Protein AF-A0A813J335-F1 (afdb_monomer_lite)

Sequence (258 aa):
MAPGVRITGSRVLDEEVELDSDFQPAPIPRLLGVPLLVRRLVPTHSAAEEVEMLNKAVAASKAVEVEEVSPWLMADPNTGMPPVEWQDPWQPGGALGPLTEVLVAREDQLPFTAEDWAVLDDYICSATELATAAYHRGKLPPPQKFTPEAFRVFVQREMSVALENRKAPIAFLDLVPELELRFPKGAKVKPRGLSRQELNGVVGVVTRYETEKGRVGIQFPEPFGLLSLKARSLEPEETYA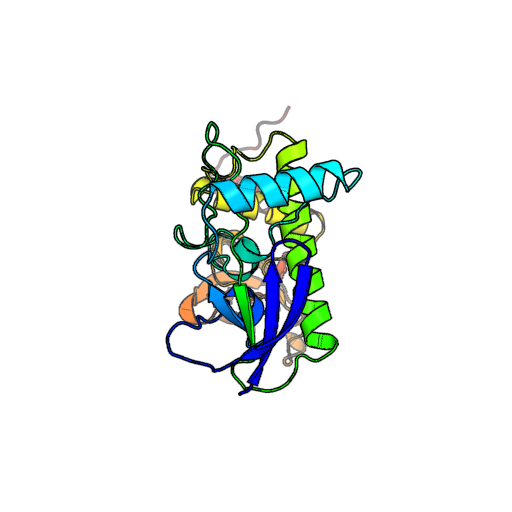EWNRNVCSKYGFMDGGT

Secondary structure (DSSP, 8-state):
-EEEEEEETTEEEEEEE---TT-EE-HHHHHTT--EEEEEPPPSS-HHHHHHHHHHHHHHSS-------HHHHT--TTTSS--TTTS----TTS--PPP--EEEEETT-PPPPHHHHHHHHHHHHHHHHHHHHHHHTT-SPPGGG--HHHHHHHHHHHHHHHHHTTS--GGGSS--TTHHHHS-TT-EEEE-S-SSGGGTT--EEEEEEEGGGTEEEEEPSTTT-EEEEEGGGEEESS-HHHHHHHHHHHTT------

pLDDT: mean 73.95, std 18.19, range [33.78, 98.12]

Radius of gyration: 22.73 Å; chains: 1; bounding box: 45×62×67 Å

Foldseek 3Di:
DFWKWKDFQPDIDIDDDDDDPQWDFQAVLVLVVFRKTKHWDDDPDDQVVQLVVVVVVPVVDPDPPRQQLQQQSQQDLQLSGHDPVSPDPDDVPDRDGGRTMMMMGHPVRHDDDPVSVVSSVVSSVVSVCVVVVCVVVVNDDPPVDSDVVVVLVVLLVLLLVCLVVQHQSPSCQPPLPCPCSNAPAQFWKAFAPDPPVVRGRFIWGFHDDPSVVQWTWTAGDPPPGTDTHHSNRITGPHHPVRVVCVVCVVVVNDDPDD

Organism: Polarella glacialis (NCBI:txid89957)

Structure (mmCIF, N/CA/C/O backbone):
data_AF-A0A813J335-F1
#
_entry.id   AF-A0A813J335-F1
#
loop_
_atom_site.group_PDB
_atom_site.id
_atom_site.type_symbol
_atom_site.label_atom_id
_atom_site.label_alt_id
_atom_site.label_comp_id
_atom_site.label_asym_id
_atom_site.label_entity_id
_atom_site.label_seq_id
_atom_site.pdbx_PDB_ins_code
_atom_site.Cartn_x
_atom_site.Cartn_y
_atom_site.Cartn_z
_atom_site.occupancy
_atom_site.B_iso_or_equiv
_atom_site.auth_seq_id
_atom_site.auth_comp_id
_atom_site.auth_asym_id
_atom_site.auth_atom_id
_atom_site.pdbx_PDB_model_num
ATOM 1 N N . MET A 1 1 ? 7.371 -25.925 -13.372 1.00 92.88 1 MET A N 1
ATOM 2 C CA . MET A 1 1 ? 6.949 -24.747 -14.146 1.00 92.88 1 MET A CA 1
ATOM 3 C C . MET A 1 1 ? 5.621 -24.304 -13.583 1.00 92.88 1 MET A C 1
ATOM 5 O O . MET A 1 1 ? 4.775 -25.162 -13.341 1.00 92.88 1 MET A O 1
ATOM 9 N N . ALA A 1 2 ? 5.518 -23.026 -13.257 1.00 94.75 2 ALA A N 1
ATOM 10 C CA . ALA A 1 2 ? 4.316 -22.388 -12.759 1.00 94.75 2 ALA A CA 1
ATOM 11 C C . ALA A 1 2 ? 3.785 -21.430 -13.835 1.00 94.75 2 ALA A C 1
ATOM 13 O O . ALA A 1 2 ? 4.591 -20.838 -14.559 1.00 94.75 2 ALA A O 1
ATOM 14 N N . PRO A 1 3 ? 2.462 -21.231 -13.919 1.00 94.56 3 PRO A N 1
ATOM 15 C CA . PRO A 1 3 ? 1.890 -20.201 -14.769 1.00 94.56 3 PRO A CA 1
ATOM 16 C C . PRO A 1 3 ? 2.342 -18.827 -14.264 1.00 94.56 3 PRO A C 1
ATOM 18 O O . PRO A 1 3 ? 2.169 -18.483 -13.091 1.00 94.56 3 PRO A O 1
ATOM 21 N N . GLY A 1 4 ? 2.935 -18.047 -15.153 1.00 93.88 4 GLY A N 1
ATOM 22 C CA . GLY A 1 4 ? 3.408 -16.703 -14.887 1.00 93.88 4 GLY A CA 1
ATOM 23 C C . GLY A 1 4 ? 3.101 -15.773 -16.049 1.00 93.88 4 GLY A C 1
ATOM 24 O O . GLY A 1 4 ? 2.475 -16.143 -17.042 1.00 93.88 4 GLY A O 1
ATOM 25 N N . VAL A 1 5 ? 3.530 -14.530 -15.891 1.00 92.06 5 VAL A N 1
ATOM 26 C CA . VAL A 1 5 ? 3.291 -13.464 -16.852 1.00 92.06 5 VAL A CA 1
ATOM 27 C C . VAL A 1 5 ? 4.554 -12.622 -16.979 1.00 92.06 5 VAL A C 1
ATOM 29 O O . VAL A 1 5 ? 5.124 -12.186 -15.978 1.00 92.06 5 VAL A O 1
ATOM 32 N N . ARG A 1 6 ? 4.993 -12.378 -18.212 1.00 90.06 6 ARG A N 1
ATOM 33 C CA . ARG A 1 6 ? 6.034 -11.404 -18.534 1.00 90.06 6 ARG A CA 1
ATOM 34 C C . ARG A 1 6 ? 5.407 -10.052 -18.811 1.00 90.06 6 ARG A C 1
ATOM 36 O O . ARG A 1 6 ? 4.497 -9.945 -19.633 1.00 90.06 6 ARG A O 1
ATOM 43 N N . ILE A 1 7 ? 5.943 -9.027 -18.163 1.00 83.81 7 ILE A N 1
ATOM 44 C CA . ILE A 1 7 ? 5.518 -7.641 -18.319 1.00 83.81 7 ILE A CA 1
ATOM 45 C C . ILE A 1 7 ? 6.705 -6.823 -18.835 1.00 83.81 7 ILE A C 1
ATOM 47 O O . ILE A 1 7 ? 7.771 -6.806 -18.217 1.00 83.81 7 ILE A O 1
ATOM 51 N N . THR A 1 8 ? 6.492 -6.129 -19.953 1.00 77.06 8 THR A N 1
ATOM 52 C CA . THR A 1 8 ? 7.438 -5.184 -20.562 1.00 77.06 8 THR A CA 1
ATOM 53 C C . THR A 1 8 ? 6.684 -3.897 -20.892 1.00 77.06 8 THR A C 1
ATOM 55 O O . THR A 1 8 ? 6.015 -3.805 -21.927 1.00 77.06 8 THR A O 1
ATOM 58 N N . GLY A 1 9 ? 6.745 -2.903 -20.003 1.00 74.25 9 GLY A N 1
ATOM 59 C CA . GLY A 1 9 ? 5.879 -1.722 -20.097 1.00 74.25 9 GLY A CA 1
ATOM 60 C C . GLY A 1 9 ? 4.401 -2.119 -20.073 1.00 74.25 9 GLY A C 1
ATOM 61 O O . GLY A 1 9 ? 3.964 -2.821 -19.168 1.00 74.25 9 GLY A O 1
ATOM 62 N N . SER A 1 10 ? 3.653 -1.738 -21.111 1.00 66.56 10 SER A N 1
ATOM 63 C CA . SER A 1 10 ? 2.238 -2.105 -21.287 1.00 66.56 10 SER A CA 1
ATOM 64 C C . SER A 1 10 ? 2.011 -3.476 -21.936 1.00 66.56 10 SER A C 1
ATOM 66 O O . SER A 1 10 ? 0.870 -3.916 -22.085 1.00 66.56 10 SER A O 1
ATOM 68 N N . ARG A 1 11 ? 3.075 -4.166 -22.368 1.00 68.50 11 ARG A N 1
ATOM 69 C CA . ARG A 1 11 ? 2.961 -5.490 -22.981 1.00 68.50 11 ARG A CA 1
ATOM 70 C C . ARG A 1 11 ? 2.953 -6.564 -21.902 1.00 68.50 11 ARG A C 1
ATOM 72 O O . ARG A 1 11 ? 3.867 -6.629 -21.087 1.00 68.50 11 ARG A O 1
ATOM 79 N N . VAL A 1 12 ? 1.963 -7.445 -21.983 1.00 78.56 12 VAL A N 1
ATOM 80 C CA . VAL A 1 12 ? 1.747 -8.562 -21.062 1.00 78.56 12 VAL A CA 1
ATOM 81 C C . VAL A 1 12 ? 1.690 -9.855 -21.878 1.00 78.56 12 VAL A C 1
ATOM 83 O O . VAL A 1 12 ? 0.973 -9.913 -22.879 1.00 78.56 12 VAL A O 1
ATOM 86 N N . LEU A 1 13 ? 2.476 -10.865 -21.507 1.00 83.06 13 LEU A N 1
ATOM 87 C CA . LEU A 1 13 ? 2.508 -12.175 -22.169 1.00 83.06 13 LEU A CA 1
ATOM 88 C C . LEU A 1 13 ? 2.455 -13.292 -21.131 1.00 83.06 13 LEU A C 1
ATOM 90 O O . LEU A 1 13 ? 3.230 -13.266 -20.180 1.00 83.06 13 LEU A O 1
ATOM 94 N N . ASP A 1 14 ? 1.610 -14.294 -21.352 1.00 88.06 14 ASP A N 1
ATOM 95 C CA . ASP A 1 14 ? 1.628 -15.516 -20.545 1.00 88.06 14 ASP A CA 1
ATOM 96 C C . ASP A 1 14 ? 2.949 -16.271 -20.758 1.00 88.06 14 ASP A C 1
ATOM 98 O O . ASP A 1 14 ? 3.413 -16.434 -21.893 1.00 88.06 14 ASP A O 1
ATOM 102 N N . GLU A 1 15 ? 3.557 -16.742 -19.671 1.00 93.81 15 GLU A N 1
ATOM 103 C CA . GLU A 1 15 ? 4.831 -17.458 -19.700 1.00 93.81 15 GLU A CA 1
ATOM 104 C C . GLU A 1 15 ? 4.875 -18.544 -18.622 1.00 93.81 15 GLU A C 1
ATOM 106 O O . GLU A 1 15 ? 4.467 -18.340 -17.483 1.00 93.81 15 GLU A O 1
ATOM 111 N N . GLU A 1 16 ? 5.404 -19.714 -18.968 1.00 96.50 16 GLU A N 1
ATOM 112 C CA . GLU A 1 16 ? 5.715 -20.750 -17.984 1.00 96.50 16 GLU A CA 1
ATOM 113 C C . GLU A 1 16 ? 7.024 -20.385 -17.282 1.00 96.50 16 GLU A C 1
ATOM 115 O O . GLU A 1 16 ? 8.075 -20.309 -17.923 1.00 96.50 16 GLU A O 1
ATOM 120 N N . VAL A 1 17 ? 6.984 -20.192 -15.963 1.00 95.75 17 VAL A N 1
ATOM 121 C CA . VAL A 1 17 ? 8.147 -19.758 -15.180 1.00 95.75 17 VAL A CA 1
ATOM 122 C C . VAL A 1 17 ? 8.663 -20.855 -14.253 1.00 95.75 17 VAL A C 1
ATOM 124 O O . VAL A 1 17 ? 7.910 -21.645 -13.678 1.00 95.75 17 VAL A O 1
ATOM 127 N N . GLU A 1 18 ? 9.979 -20.910 -14.085 1.00 97.50 18 GLU A N 1
ATOM 128 C CA . GLU A 1 18 ? 10.619 -21.685 -13.027 1.00 97.50 18 GLU A CA 1
ATOM 129 C C . GLU A 1 18 ? 10.837 -20.761 -11.828 1.00 97.50 18 GLU A C 1
ATOM 131 O O . GLU A 1 18 ? 11.550 -19.767 -11.940 1.00 97.50 18 GLU A O 1
ATOM 136 N N . LEU A 1 19 ? 10.173 -21.049 -10.704 1.00 97.25 19 LEU A N 1
ATOM 137 C CA . LEU A 1 19 ? 10.337 -20.261 -9.484 1.00 97.25 19 LEU A CA 1
ATOM 13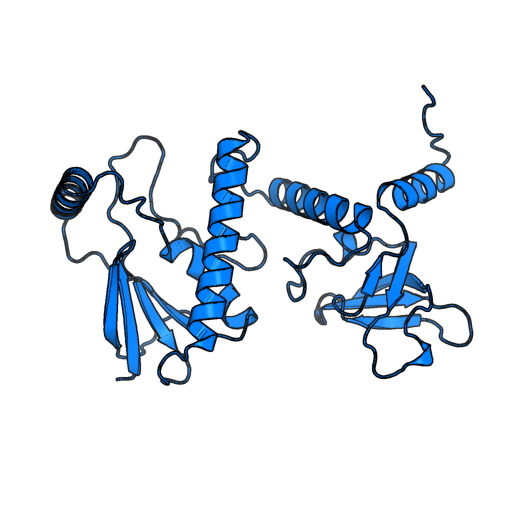8 C C . LEU A 1 19 ? 11.662 -20.632 -8.817 1.00 97.25 19 LEU A C 1
ATOM 140 O O . LEU A 1 19 ? 11.811 -21.734 -8.288 1.00 97.25 19 LEU A O 1
ATOM 144 N N . ASP A 1 20 ? 12.606 -19.701 -8.848 1.00 96.69 20 ASP A N 1
ATOM 145 C CA . ASP A 1 20 ? 13.933 -19.806 -8.249 1.00 96.69 20 ASP A CA 1
ATOM 146 C C . ASP A 1 20 ? 14.111 -18.790 -7.103 1.00 96.69 20 ASP A C 1
ATOM 148 O O . ASP A 1 20 ? 13.158 -18.153 -6.646 1.00 96.69 20 ASP A O 1
ATOM 152 N N . SER A 1 21 ? 15.339 -18.658 -6.597 1.00 96.50 21 SER A N 1
ATOM 153 C CA . SER A 1 21 ? 15.676 -17.721 -5.519 1.00 96.50 21 SER A CA 1
ATOM 154 C C . SER A 1 21 ? 15.663 -16.246 -5.929 1.00 96.50 21 SER A C 1
ATOM 156 O O . SER A 1 21 ? 15.781 -15.391 -5.052 1.00 96.50 21 SER A O 1
ATOM 158 N N . ASP A 1 22 ? 15.553 -15.940 -7.223 1.00 95.56 22 ASP A N 1
ATOM 159 C CA . ASP A 1 22 ? 15.593 -14.565 -7.726 1.00 95.56 22 ASP A CA 1
ATOM 160 C C . ASP A 1 22 ? 14.200 -13.916 -7.715 1.00 95.56 22 ASP A C 1
ATOM 162 O O . ASP A 1 22 ? 14.074 -12.693 -7.840 1.00 95.56 22 ASP A O 1
ATOM 166 N N . PHE A 1 23 ? 13.146 -14.717 -7.536 1.00 97.19 23 PHE A N 1
ATOM 167 C CA . PHE A 1 23 ? 11.802 -14.221 -7.276 1.00 97.19 23 PHE A CA 1
ATOM 168 C C . PHE A 1 23 ? 11.695 -13.622 -5.873 1.00 97.19 23 PHE A C 1
ATOM 170 O O . PHE A 1 23 ? 12.024 -14.245 -4.864 1.00 97.19 23 PHE A O 1
ATOM 177 N N . GLN A 1 24 ? 11.161 -12.408 -5.812 1.00 96.38 24 GLN A N 1
ATOM 178 C CA . GLN A 1 24 ? 10.935 -11.663 -4.581 1.00 96.38 24 GLN A CA 1
ATOM 179 C C . GLN A 1 24 ? 9.434 -11.461 -4.366 1.00 96.38 24 GLN A C 1
ATOM 181 O O . GLN A 1 24 ? 8.704 -11.239 -5.331 1.00 96.38 24 GLN A O 1
ATOM 186 N N . PRO A 1 25 ? 8.933 -11.518 -3.124 1.00 95.94 25 PRO A N 1
ATOM 187 C CA . PRO A 1 25 ? 7.532 -11.230 -2.858 1.00 95.94 25 PRO A CA 1
ATOM 188 C C . PRO A 1 25 ? 7.217 -9.750 -3.096 1.00 95.94 25 PRO A C 1
ATOM 190 O O . PRO A 1 25 ? 7.911 -8.879 -2.573 1.00 95.94 25 PRO A O 1
ATOM 193 N N . ALA A 1 26 ? 6.131 -9.479 -3.822 1.00 92.69 26 ALA A N 1
ATOM 194 C CA . ALA A 1 26 ? 5.607 -8.133 -4.022 1.00 92.69 26 ALA A CA 1
ATOM 195 C C . ALA A 1 26 ? 4.950 -7.640 -2.721 1.00 92.69 26 ALA A C 1
ATOM 197 O O . ALA A 1 26 ? 3.927 -8.205 -2.310 1.00 92.69 26 ALA A O 1
ATOM 198 N N . PRO A 1 27 ? 5.494 -6.616 -2.038 1.00 86.25 27 PRO A N 1
ATOM 199 C CA . PRO A 1 27 ? 5.064 -6.292 -0.681 1.00 86.25 27 PRO A CA 1
ATOM 200 C C . PRO A 1 27 ? 3.592 -5.877 -0.592 1.00 86.25 27 PRO A C 1
ATOM 202 O O . PRO A 1 27 ? 2.846 -6.422 0.221 1.00 86.25 27 PRO A O 1
ATOM 205 N N . ILE A 1 28 ? 3.162 -4.935 -1.438 1.00 80.75 28 ILE A N 1
ATOM 206 C CA . ILE A 1 28 ? 1.797 -4.397 -1.403 1.00 80.75 28 ILE A CA 1
ATOM 207 C C . ILE A 1 28 ? 0.775 -5.401 -1.953 1.00 80.75 28 ILE A C 1
ATOM 209 O O . ILE A 1 28 ? -0.175 -5.689 -1.225 1.00 80.75 28 ILE A O 1
ATOM 213 N N . PRO A 1 29 ? 0.957 -6.019 -3.139 1.00 86.81 29 PRO A N 1
ATOM 214 C CA . PRO A 1 29 ? 0.040 -7.058 -3.610 1.00 86.81 29 PRO A CA 1
ATOM 215 C C . PRO A 1 29 ? -0.184 -8.186 -2.596 1.00 86.81 29 PRO A C 1
ATOM 217 O O . PRO A 1 29 ? -1.323 -8.596 -2.370 1.00 86.81 29 PRO A O 1
ATOM 220 N N . ARG A 1 30 ? 0.876 -8.620 -1.895 1.00 86.81 30 ARG A N 1
ATOM 221 C CA . ARG A 1 30 ? 0.775 -9.639 -0.840 1.00 86.81 30 ARG A CA 1
ATOM 222 C C . ARG A 1 30 ? -0.086 -9.186 0.335 1.00 86.81 30 ARG A C 1
ATOM 224 O O . ARG A 1 30 ? -0.861 -9.984 0.858 1.00 86.81 30 ARG A O 1
ATOM 231 N N . LEU A 1 31 ? 0.015 -7.920 0.740 1.00 78.88 31 LEU A N 1
ATOM 232 C CA . LEU A 1 31 ? -0.856 -7.336 1.767 1.00 78.88 31 LEU A CA 1
ATOM 233 C C . LEU A 1 31 ? -2.315 -7.233 1.306 1.00 78.88 31 LEU A C 1
ATOM 235 O O . LEU A 1 31 ? -3.216 -7.369 2.131 1.00 78.88 31 LEU A O 1
ATOM 239 N N . LEU A 1 32 ? -2.541 -7.051 0.004 1.00 75.69 32 LEU A N 1
ATOM 240 C CA . LEU A 1 32 ? -3.866 -7.046 -0.622 1.00 75.69 32 LEU A CA 1
ATOM 241 C C . LEU A 1 32 ? -4.434 -8.459 -0.858 1.00 75.69 32 LEU A C 1
ATOM 243 O O . LEU A 1 32 ? -5.531 -8.598 -1.389 1.00 75.69 32 LEU A O 1
ATOM 247 N N . GLY A 1 33 ? -3.724 -9.509 -0.436 1.00 83.56 33 GLY A N 1
ATOM 248 C CA . GLY A 1 33 ? -4.180 -10.897 -0.532 1.00 83.56 33 GLY A CA 1
ATOM 249 C C . GLY A 1 33 ? -3.763 -11.624 -1.811 1.00 83.56 33 GLY A C 1
ATOM 250 O O . GLY A 1 33 ? -4.079 -12.804 -1.946 1.00 83.56 33 GLY A O 1
ATOM 251 N N . VAL A 1 34 ? -3.012 -10.976 -2.706 1.00 86.56 34 VAL A N 1
ATOM 252 C CA . VAL A 1 34 ? -2.457 -11.605 -3.911 1.00 86.56 34 VAL A CA 1
ATOM 253 C C . VAL A 1 34 ? -1.028 -12.063 -3.606 1.00 86.56 34 VAL A C 1
ATOM 255 O O . VAL A 1 34 ? -0.152 -11.213 -3.441 1.00 86.56 34 VAL A O 1
ATOM 258 N N . PRO A 1 35 ? -0.731 -13.375 -3.519 1.00 94.00 35 PRO A N 1
ATOM 259 C CA . PRO A 1 35 ? 0.600 -13.881 -3.171 1.00 94.00 35 PRO A CA 1
ATOM 260 C C . PRO A 1 35 ? 1.571 -13.764 -4.361 1.00 94.00 35 PRO A C 1
ATOM 262 O O . PRO A 1 35 ? 2.071 -14.758 -4.881 1.00 94.00 35 PRO A O 1
ATOM 265 N N . LEU A 1 36 ? 1.792 -12.539 -4.835 1.00 93.00 36 LEU A N 1
ATOM 266 C CA . LEU A 1 36 ? 2.563 -12.215 -6.027 1.00 93.00 36 LEU A CA 1
ATOM 267 C C . LEU A 1 36 ? 4.066 -12.303 -5.738 1.00 93.00 36 LEU A C 1
ATOM 269 O O . LEU A 1 36 ? 4.571 -11.681 -4.800 1.00 93.00 36 LEU A O 1
ATOM 273 N N . LEU A 1 37 ? 4.780 -13.040 -6.580 1.00 96.75 37 LEU A N 1
ATOM 274 C CA . LEU A 1 37 ? 6.230 -13.018 -6.695 1.00 96.75 37 LEU A CA 1
ATOM 275 C C . LEU A 1 37 ? 6.618 -12.267 -7.970 1.00 96.75 37 LEU A C 1
ATOM 277 O O . LEU A 1 37 ? 5.964 -12.417 -9.002 1.00 96.75 37 LEU A O 1
ATOM 281 N N . VAL A 1 38 ? 7.699 -11.497 -7.906 1.00 95.88 38 VAL A N 1
ATOM 282 C CA . VAL A 1 38 ? 8.241 -10.708 -9.014 1.00 95.88 38 VAL A CA 1
ATOM 283 C C . VAL A 1 38 ? 9.724 -11.018 -9.150 1.00 95.88 38 VAL A C 1
ATOM 285 O O . VAL A 1 38 ? 10.467 -10.997 -8.169 1.00 95.88 38 VAL A O 1
ATOM 288 N N . ARG A 1 39 ? 10.175 -11.278 -10.374 1.00 95.56 39 ARG A N 1
ATOM 289 C CA . ARG A 1 39 ? 11.590 -11.389 -10.719 1.00 95.56 39 ARG A CA 1
ATOM 290 C C . ARG A 1 39 ? 11.928 -10.344 -11.765 1.00 95.56 39 ARG A C 1
ATOM 292 O O . ARG A 1 39 ? 11.320 -10.309 -12.834 1.00 95.56 39 ARG A O 1
ATOM 299 N N . ARG A 1 40 ? 12.920 -9.511 -11.461 1.00 92.44 40 ARG A N 1
ATOM 300 C CA . ARG A 1 40 ? 13.481 -8.570 -12.428 1.00 92.44 40 ARG A CA 1
ATOM 301 C C . ARG A 1 40 ? 14.270 -9.348 -13.474 1.00 92.44 40 ARG A C 1
ATOM 303 O O . ARG A 1 40 ? 15.112 -10.170 -13.117 1.00 92.44 40 ARG A O 1
ATOM 310 N N . LEU A 1 41 ? 14.014 -9.091 -14.749 1.00 90.31 41 LEU A N 1
ATOM 311 C CA . LEU A 1 41 ? 14.812 -9.667 -15.819 1.00 90.31 41 LEU A CA 1
ATOM 312 C C . LEU A 1 41 ? 15.983 -8.751 -16.154 1.00 90.31 41 LEU A C 1
ATOM 314 O O . LEU A 1 41 ? 15.864 -7.527 -16.173 1.00 90.31 41 LEU A O 1
ATOM 318 N N . VAL A 1 42 ? 17.131 -9.367 -16.421 1.00 82.62 42 VAL A N 1
ATOM 319 C CA . VAL A 1 42 ? 18.280 -8.649 -16.966 1.00 82.62 42 VAL A CA 1
ATOM 320 C C . VAL A 1 42 ? 17.967 -8.333 -18.430 1.00 82.62 42 VAL A C 1
ATOM 322 O O . VAL A 1 42 ? 17.634 -9.267 -19.168 1.00 82.62 42 VAL A O 1
ATOM 325 N N . PRO A 1 43 ? 18.072 -7.062 -18.862 1.00 73.25 43 PRO A N 1
ATOM 326 C CA . PRO A 1 43 ? 17.940 -6.696 -20.265 1.00 73.25 43 PRO A CA 1
ATOM 327 C C . PRO A 1 43 ? 18.816 -7.600 -21.131 1.00 73.25 43 PRO A C 1
ATOM 329 O O . PRO A 1 43 ? 20.022 -7.723 -20.907 1.00 73.25 43 PRO A O 1
ATOM 332 N N . THR A 1 44 ? 18.201 -8.286 -22.091 1.00 69.81 44 THR A N 1
ATOM 333 C CA . THR A 1 44 ? 18.927 -9.148 -23.041 1.00 69.81 44 THR A CA 1
ATOM 334 C C . THR A 1 44 ? 19.481 -8.355 -24.219 1.00 69.81 44 THR A C 1
ATOM 336 O O . THR A 1 44 ? 20.377 -8.829 -24.918 1.00 69.81 44 THR A O 1
ATOM 339 N N . HIS A 1 45 ? 18.969 -7.144 -24.419 1.00 70.06 45 HIS A N 1
ATOM 340 C CA . HIS A 1 45 ? 19.359 -6.236 -25.477 1.00 70.06 45 HIS A CA 1
ATOM 341 C C . HIS A 1 45 ? 20.335 -5.185 -24.953 1.00 70.06 45 HIS A C 1
ATOM 343 O O . HIS A 1 45 ? 20.361 -4.844 -23.770 1.00 70.06 45 HIS A O 1
ATOM 349 N N . SER A 1 46 ? 21.173 -4.666 -25.847 1.00 73.19 46 SER A N 1
ATOM 350 C CA . SER A 1 46 ? 21.965 -3.489 -25.516 1.00 73.19 46 SER A CA 1
ATOM 351 C C . SER A 1 46 ? 21.052 -2.269 -25.371 1.00 73.19 46 SER A C 1
ATOM 353 O O . SER A 1 46 ? 20.055 -2.140 -26.082 1.00 73.19 46 SER A O 1
ATOM 355 N N . ALA A 1 47 ? 21.446 -1.312 -24.528 1.00 67.69 47 ALA A N 1
ATOM 356 C CA . ALA A 1 47 ? 20.694 -0.068 -24.352 1.00 67.69 47 ALA A CA 1
ATOM 357 C C . ALA A 1 47 ? 20.413 0.658 -25.687 1.00 67.69 47 ALA A C 1
ATOM 359 O O . ALA A 1 47 ? 19.390 1.317 -25.834 1.00 67.69 47 ALA A O 1
ATOM 360 N N . ALA A 1 48 ? 21.298 0.524 -26.684 1.00 72.06 48 ALA A N 1
ATOM 361 C CA . ALA A 1 48 ? 21.103 1.106 -28.012 1.00 72.06 48 ALA A CA 1
ATOM 362 C C . ALA A 1 48 ? 19.955 0.440 -28.793 1.00 72.06 48 ALA A C 1
ATOM 364 O O . ALA A 1 48 ? 19.153 1.138 -29.413 1.00 72.06 48 ALA A O 1
ATOM 365 N N . GLU A 1 49 ? 19.858 -0.890 -28.744 1.00 75.00 49 GLU A N 1
ATOM 366 C CA . GLU A 1 49 ? 18.793 -1.653 -29.408 1.00 75.00 49 GLU A CA 1
ATOM 367 C C . GLU A 1 49 ? 17.433 -1.396 -28.755 1.00 75.00 49 GLU A C 1
ATOM 369 O O . GLU A 1 49 ? 16.421 -1.280 -29.445 1.00 75.00 49 GLU A O 1
ATOM 374 N N . GLU A 1 50 ? 17.401 -1.243 -27.432 1.00 66.94 50 GLU A N 1
ATOM 375 C CA . GLU A 1 50 ? 16.167 -0.946 -26.702 1.00 66.94 50 GLU A CA 1
ATOM 376 C C . GLU A 1 50 ? 15.69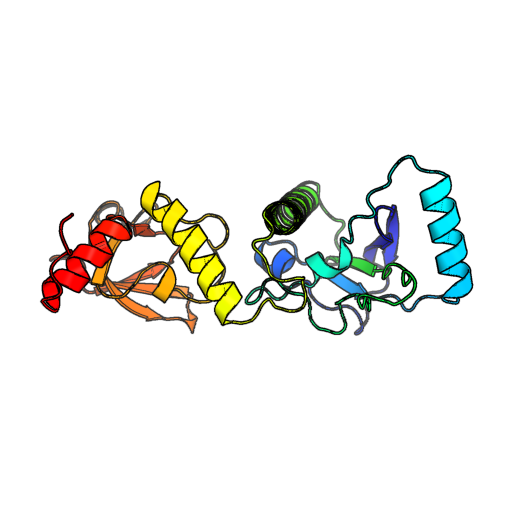2 0.480 -26.940 1.00 66.94 50 GLU A C 1
ATOM 378 O O . GLU A 1 50 ? 14.503 0.689 -27.172 1.00 66.94 50 GLU A O 1
ATOM 383 N N . VAL A 1 51 ? 16.607 1.453 -26.984 1.00 68.62 51 VAL A N 1
ATOM 384 C CA . VAL A 1 51 ? 16.282 2.826 -27.395 1.00 68.62 51 VAL A CA 1
ATOM 385 C C . VAL A 1 51 ? 15.730 2.841 -28.821 1.00 68.62 51 VAL A C 1
ATOM 387 O O . VAL A 1 51 ? 14.770 3.559 -29.101 1.00 68.62 51 VAL A O 1
ATOM 390 N N . GLU A 1 52 ? 16.286 2.044 -29.737 1.00 75.88 52 GLU A N 1
ATOM 391 C CA . GLU A 1 52 ? 15.760 1.931 -31.099 1.00 75.88 52 GLU A CA 1
ATOM 392 C C . GLU A 1 52 ? 14.357 1.300 -31.127 1.00 75.88 52 GLU A C 1
ATOM 394 O O . GLU A 1 52 ? 13.468 1.816 -31.812 1.00 75.88 52 GLU A O 1
ATOM 399 N N . MET A 1 53 ? 14.127 0.222 -30.372 1.00 69.50 53 MET A N 1
ATOM 400 C CA . MET A 1 53 ? 12.812 -0.419 -30.257 1.00 69.50 53 MET A CA 1
ATOM 401 C C . MET A 1 53 ? 11.773 0.505 -29.617 1.00 69.50 53 MET A C 1
ATOM 403 O O . MET A 1 53 ? 10.660 0.611 -30.136 1.00 69.50 53 MET A O 1
ATOM 407 N N . LEU A 1 54 ? 12.143 1.222 -28.554 1.00 66.25 54 LEU A N 1
ATOM 408 C CA . LEU A 1 54 ? 11.286 2.194 -27.882 1.00 66.25 54 LEU A CA 1
ATOM 409 C C . LEU A 1 54 ? 10.945 3.345 -28.829 1.00 66.25 54 LEU A C 1
ATOM 411 O O . LEU A 1 54 ? 9.772 3.649 -29.013 1.00 66.25 54 LEU A O 1
ATOM 415 N N . ASN A 1 55 ? 11.933 3.925 -29.515 1.00 69.69 55 ASN A N 1
ATOM 416 C CA . ASN A 1 55 ? 11.693 4.981 -30.500 1.00 69.69 55 ASN A CA 1
ATOM 417 C C . ASN A 1 55 ? 10.782 4.510 -31.640 1.00 69.69 55 ASN A C 1
ATOM 419 O O . ASN A 1 55 ? 9.913 5.264 -32.072 1.00 69.69 55 ASN A O 1
ATOM 423 N N . LYS A 1 56 ? 10.930 3.262 -32.108 1.00 71.50 56 LYS A N 1
ATOM 424 C CA . LYS A 1 56 ? 10.015 2.670 -33.096 1.00 71.50 56 LYS A CA 1
ATOM 425 C C . LYS A 1 56 ? 8.603 2.498 -32.535 1.00 71.50 56 LYS A C 1
ATOM 427 O O . LYS A 1 56 ? 7.651 2.807 -33.244 1.00 71.50 56 LYS A O 1
ATOM 432 N N . ALA A 1 57 ? 8.453 2.057 -31.286 1.00 64.69 57 ALA A N 1
ATOM 433 C CA . ALA A 1 57 ? 7.155 1.905 -30.628 1.00 64.69 57 ALA A CA 1
ATOM 434 C C . ALA A 1 57 ? 6.462 3.260 -30.386 1.00 64.69 57 ALA A C 1
ATOM 436 O O . ALA A 1 57 ? 5.284 3.410 -30.708 1.00 64.69 57 ALA A O 1
ATOM 437 N N . VAL A 1 58 ? 7.203 4.265 -29.905 1.00 64.56 58 VAL A N 1
ATOM 438 C CA . VAL A 1 58 ? 6.721 5.643 -29.719 1.00 64.56 58 VAL A CA 1
ATOM 439 C C . VAL A 1 58 ? 6.369 6.289 -31.058 1.00 64.56 58 VAL A C 1
ATOM 441 O O . VAL A 1 58 ? 5.347 6.955 -31.159 1.00 64.56 58 VAL A O 1
ATOM 444 N N . ALA A 1 59 ? 7.162 6.077 -32.110 1.00 69.62 59 ALA A N 1
ATOM 445 C CA . ALA A 1 59 ? 6.846 6.595 -33.441 1.00 69.62 59 ALA A CA 1
ATOM 446 C C . ALA A 1 59 ? 5.630 5.896 -34.077 1.00 69.62 59 ALA A C 1
ATOM 448 O O . ALA A 1 59 ? 4.888 6.520 -34.836 1.00 69.62 59 ALA A O 1
ATOM 449 N N . ALA A 1 60 ? 5.427 4.607 -33.784 1.00 66.44 60 ALA A N 1
ATOM 450 C CA . ALA A 1 60 ? 4.301 3.825 -34.288 1.00 66.44 60 ALA A CA 1
ATOM 451 C C . ALA A 1 60 ? 2.994 4.097 -33.530 1.00 66.44 60 ALA A C 1
ATOM 453 O O . ALA A 1 60 ? 1.914 3.922 -34.097 1.00 66.44 60 ALA A O 1
ATOM 454 N N . SER A 1 61 ? 3.073 4.540 -32.275 1.00 52.22 61 SER A N 1
ATOM 455 C CA . SER A 1 61 ? 1.903 4.818 -31.456 1.00 52.22 61 SER A CA 1
ATOM 456 C C . SER A 1 61 ? 1.661 6.313 -31.273 1.00 52.22 61 SER A C 1
ATOM 458 O O . SER A 1 61 ? 2.524 7.056 -30.814 1.00 52.22 61 SER A O 1
ATOM 460 N N . LYS A 1 62 ? 0.439 6.775 -31.557 1.00 45.38 62 LYS A N 1
ATOM 461 C CA . LYS A 1 62 ? -0.021 8.089 -31.090 1.00 45.38 62 LYS A CA 1
ATOM 462 C C . LYS A 1 62 ? -0.185 8.015 -29.569 1.00 45.38 62 LYS A C 1
ATOM 464 O O . LYS A 1 62 ? -1.269 7.694 -29.104 1.00 45.38 62 LYS A O 1
ATOM 469 N N . ALA A 1 63 ? 0.893 8.296 -28.839 1.00 45.69 63 ALA A N 1
ATOM 470 C CA . ALA A 1 63 ? 0.953 8.287 -27.379 1.00 45.69 63 ALA A CA 1
ATOM 471 C C . ALA A 1 63 ? 0.548 6.935 -26.758 1.00 45.69 63 ALA A C 1
ATOM 473 O O . ALA A 1 63 ? -0.513 6.808 -26.159 1.00 45.69 63 ALA A O 1
ATOM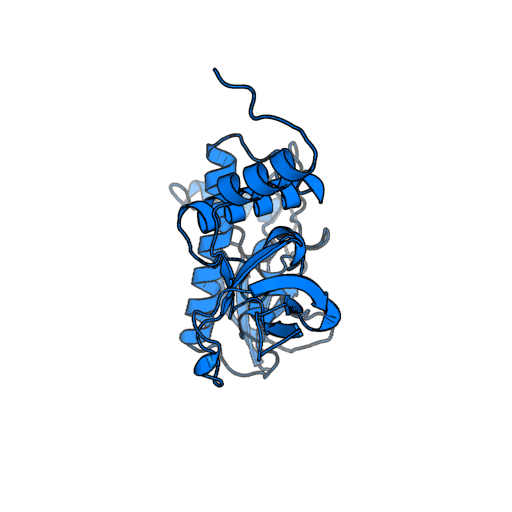 474 N N . VAL A 1 64 ? 1.408 5.913 -26.865 1.00 42.06 64 VAL A N 1
ATOM 475 C CA . VAL A 1 64 ? 1.426 4.909 -25.789 1.00 42.06 64 VAL A CA 1
ATOM 476 C C . VAL A 1 64 ? 2.105 5.604 -24.619 1.00 42.06 64 VAL A C 1
ATOM 478 O O . VAL A 1 64 ? 3.320 5.801 -24.635 1.00 42.06 64 VAL A O 1
ATOM 481 N N . GLU A 1 65 ? 1.305 6.035 -23.649 1.00 52.72 65 GLU A N 1
ATOM 482 C CA . GLU A 1 65 ? 1.796 6.238 -22.294 1.00 52.72 65 GLU A CA 1
ATOM 483 C C . GLU A 1 65 ? 2.312 4.875 -21.851 1.00 52.72 65 GLU A C 1
ATOM 485 O O . GLU A 1 65 ? 1.564 3.915 -21.667 1.00 52.72 65 GLU A O 1
ATOM 490 N N . VAL A 1 66 ? 3.631 4.742 -21.854 1.00 50.72 66 VAL A N 1
ATOM 491 C CA . VAL A 1 66 ? 4.274 3.563 -21.310 1.00 50.72 66 VAL A CA 1
ATOM 492 C C . VAL A 1 66 ? 4.156 3.713 -19.801 1.00 50.72 66 VAL A C 1
ATOM 494 O O . VAL A 1 66 ? 5.010 4.320 -19.163 1.00 50.72 66 VAL A O 1
ATOM 497 N N . GLU A 1 67 ? 3.043 3.249 -19.245 1.00 57.88 67 GLU A N 1
ATOM 498 C CA . GLU A 1 67 ? 2.889 3.186 -17.800 1.00 57.88 67 GLU A CA 1
ATOM 499 C C . GLU A 1 67 ? 3.853 2.126 -17.261 1.00 57.88 67 GLU A C 1
ATOM 501 O O . GLU A 1 67 ? 3.813 0.949 -17.633 1.00 57.88 67 GLU A O 1
ATOM 506 N N . GLU A 1 68 ? 4.784 2.568 -16.421 1.00 66.44 68 GLU A N 1
ATOM 507 C CA . GLU A 1 68 ? 5.749 1.699 -15.761 1.00 66.44 68 GLU A CA 1
ATOM 508 C C . GLU A 1 68 ? 5.038 0.951 -14.632 1.00 66.44 68 GLU A C 1
ATOM 510 O O . GLU A 1 68 ? 4.854 1.480 -13.541 1.00 66.44 68 GLU A O 1
ATOM 515 N N . VAL A 1 69 ? 4.611 -0.284 -14.893 1.00 68.75 69 VAL A N 1
ATOM 516 C CA . VAL A 1 69 ? 3.939 -1.127 -13.889 1.00 68.75 69 VAL A CA 1
ATOM 517 C C . VAL A 1 69 ? 4.940 -1.704 -12.876 1.00 68.75 69 VAL A C 1
ATOM 519 O O . VAL A 1 69 ? 4.625 -1.855 -11.695 1.00 68.75 69 VAL A O 1
ATOM 522 N N . SER A 1 70 ? 6.168 -2.002 -13.311 1.00 74.69 70 SER A N 1
ATOM 523 C CA . SER A 1 70 ? 7.187 -2.688 -12.504 1.00 74.69 70 SER A CA 1
ATOM 524 C C . SER A 1 70 ? 7.577 -1.979 -11.200 1.00 74.69 70 SER A C 1
ATOM 526 O O . SER A 1 70 ? 7.659 -2.674 -10.182 1.00 74.69 70 SER A O 1
ATOM 528 N N . PRO A 1 71 ? 7.781 -0.646 -11.147 1.00 79.25 71 PRO A N 1
ATOM 529 C CA . PRO A 1 71 ? 8.177 0.017 -9.908 1.00 79.25 71 PRO A CA 1
ATOM 530 C C . PRO A 1 71 ? 7.040 -0.003 -8.874 1.00 79.25 71 PRO A C 1
ATOM 532 O O . PRO A 1 71 ? 7.292 -0.095 -7.675 1.00 79.25 71 PRO A O 1
ATOM 535 N N . TRP A 1 72 ? 5.780 0.014 -9.319 1.00 82.19 72 TRP A N 1
ATOM 536 C CA . TRP A 1 72 ? 4.627 -0.028 -8.418 1.00 82.19 72 TRP A CA 1
ATOM 537 C C . TRP A 1 72 ? 4.437 -1.403 -7.785 1.00 82.19 72 TRP A C 1
ATOM 539 O O . TRP A 1 72 ? 4.169 -1.492 -6.593 1.00 82.19 72 TRP A O 1
ATOM 549 N N . LEU A 1 73 ? 4.667 -2.493 -8.522 1.00 84.19 73 LEU A N 1
ATOM 550 C CA . LEU A 1 73 ? 4.558 -3.846 -7.957 1.00 84.19 73 LEU A CA 1
ATOM 551 C C . LEU A 1 73 ? 5.489 -4.066 -6.754 1.00 84.19 73 LEU A C 1
ATOM 553 O O . LEU A 1 73 ? 5.136 -4.788 -5.820 1.00 84.19 73 LEU A O 1
ATOM 557 N N . MET A 1 74 ? 6.659 -3.425 -6.766 1.00 90.50 74 MET A N 1
ATOM 558 C CA . MET A 1 74 ? 7.688 -3.567 -5.734 1.00 90.50 74 MET A CA 1
ATOM 559 C C . MET A 1 74 ? 7.756 -2.376 -4.776 1.00 90.50 74 MET A C 1
ATOM 561 O O . MET A 1 74 ? 8.731 -2.244 -4.037 1.00 90.50 74 MET A O 1
ATOM 565 N N . ALA A 1 75 ? 6.732 -1.520 -4.753 1.00 82.38 75 ALA A N 1
ATOM 566 C CA . ALA A 1 75 ? 6.670 -0.402 -3.825 1.00 82.38 75 ALA A CA 1
ATOM 567 C C . ALA A 1 75 ? 6.696 -0.879 -2.362 1.00 82.38 75 ALA A C 1
ATOM 569 O O . ALA A 1 75 ? 5.974 -1.797 -1.958 1.00 82.38 75 ALA A O 1
ATOM 570 N N . ASP A 1 76 ? 7.538 -0.239 -1.550 1.00 78.19 76 ASP A N 1
ATOM 571 C CA . ASP A 1 76 ? 7.602 -0.494 -0.120 1.00 78.19 76 ASP A CA 1
ATOM 572 C C . ASP A 1 76 ? 6.299 -0.003 0.540 1.00 78.19 76 ASP A C 1
ATOM 574 O O . ASP A 1 76 ? 5.878 1.138 0.327 1.00 78.19 76 ASP A O 1
ATOM 578 N N . PRO A 1 77 ? 5.652 -0.834 1.371 1.00 71.25 77 PRO A N 1
ATOM 579 C CA . PRO A 1 77 ? 4.334 -0.539 1.921 1.00 71.25 77 PRO A CA 1
ATOM 580 C C . PRO A 1 77 ? 4.347 0.613 2.934 1.00 71.25 77 PRO A C 1
ATOM 582 O O . PRO A 1 77 ? 3.293 1.160 3.255 1.00 71.25 77 PRO A O 1
ATOM 585 N N . ASN A 1 78 ? 5.518 0.986 3.456 1.00 61.62 78 ASN A N 1
ATOM 586 C CA . ASN A 1 78 ? 5.665 2.092 4.393 1.00 61.62 78 ASN A CA 1
ATOM 587 C C . ASN A 1 78 ? 5.941 3.419 3.691 1.00 61.62 78 ASN A C 1
ATOM 589 O O . ASN A 1 78 ? 5.533 4.460 4.196 1.00 61.62 78 ASN A O 1
ATOM 593 N N . THR A 1 79 ? 6.654 3.394 2.566 1.00 65.94 79 THR A N 1
ATOM 594 C CA . THR A 1 79 ? 7.080 4.616 1.864 1.00 65.94 79 THR A CA 1
ATOM 595 C C . THR A 1 79 ? 6.279 4.904 0.597 1.00 65.94 79 THR A C 1
ATOM 597 O O . THR A 1 79 ? 6.283 6.041 0.130 1.00 65.94 79 THR A O 1
ATOM 600 N N . GLY A 1 80 ? 5.601 3.898 0.038 1.00 71.50 80 GLY A N 1
ATOM 601 C CA . GLY A 1 80 ? 4.964 3.962 -1.278 1.00 71.50 80 GLY A CA 1
ATOM 602 C C . GLY A 1 80 ? 5.957 3.993 -2.443 1.00 71.50 80 GLY A C 1
ATOM 603 O O . GLY A 1 80 ? 5.536 4.155 -3.584 1.00 71.50 80 GLY A O 1
ATOM 604 N N . MET A 1 81 ? 7.258 3.849 -2.169 1.00 72.50 81 MET A N 1
ATOM 605 C CA . MET A 1 81 ? 8.325 3.920 -3.162 1.00 72.50 81 MET A CA 1
ATOM 606 C C . MET A 1 81 ? 9.002 2.557 -3.315 1.00 72.50 81 MET A C 1
ATOM 608 O O . MET A 1 81 ? 9.260 1.893 -2.310 1.00 72.50 81 MET A O 1
ATOM 612 N N . PRO A 1 82 ? 9.337 2.127 -4.538 1.00 80.62 82 PRO A N 1
ATOM 613 C CA . PRO A 1 82 ? 10.129 0.919 -4.733 1.00 80.62 82 PRO A CA 1
ATOM 614 C C . PRO A 1 82 ? 11.549 1.074 -4.173 1.00 80.62 82 PRO A C 1
ATOM 616 O O . PRO A 1 82 ? 12.067 2.196 -4.130 1.00 80.62 82 PRO A O 1
ATOM 619 N N . PRO A 1 83 ? 12.221 -0.028 -3.787 1.00 79.88 83 PRO A N 1
ATOM 620 C CA . PRO A 1 83 ? 13.654 -0.032 -3.507 1.00 79.88 83 PRO A CA 1
ATOM 621 C C . PRO A 1 83 ? 14.470 0.533 -4.675 1.00 79.88 83 PRO A C 1
ATOM 623 O O . PRO A 1 83 ? 14.031 0.489 -5.821 1.00 79.88 83 PRO A O 1
ATOM 626 N N . VAL A 1 84 ? 15.676 1.042 -4.408 1.00 78.69 84 VAL A N 1
ATOM 627 C CA . VAL A 1 84 ? 16.523 1.704 -5.426 1.00 78.69 84 VAL A CA 1
ATOM 628 C C . VAL A 1 84 ? 16.830 0.781 -6.609 1.00 78.69 84 VAL A C 1
ATOM 630 O O . VAL A 1 84 ? 16.913 1.229 -7.745 1.00 78.69 84 VAL A O 1
ATOM 633 N N . GLU A 1 85 ? 16.959 -0.515 -6.366 1.00 81.56 85 GLU A N 1
ATOM 634 C CA . GLU A 1 85 ? 17.165 -1.543 -7.382 1.00 81.56 85 GLU A CA 1
ATOM 635 C C . GLU A 1 85 ? 15.921 -1.846 -8.233 1.00 81.56 85 GLU A C 1
ATOM 637 O O . GLU A 1 85 ? 16.046 -2.492 -9.269 1.00 81.56 85 GLU A O 1
ATOM 642 N N . TRP A 1 86 ? 14.739 -1.397 -7.817 1.00 83.12 86 TRP A N 1
ATOM 643 C CA . TRP A 1 86 ? 13.482 -1.463 -8.572 1.00 83.12 86 TRP A CA 1
ATOM 644 C C . TRP A 1 86 ? 13.061 -0.098 -9.118 1.00 83.12 86 TRP A C 1
ATOM 646 O O . TRP A 1 86 ? 12.154 -0.012 -9.941 1.00 83.12 86 TRP A O 1
ATOM 656 N N . GLN A 1 87 ? 13.731 0.966 -8.674 1.00 77.31 87 GLN A N 1
ATOM 657 C CA . GLN A 1 87 ? 13.649 2.268 -9.305 1.00 77.31 87 GLN A CA 1
ATOM 658 C C . GLN A 1 87 ? 14.379 2.180 -10.638 1.00 77.31 87 GLN A C 1
ATOM 660 O O . GLN A 1 87 ? 15.570 1.860 -10.713 1.00 77.31 87 GLN A O 1
ATOM 665 N N . ASP A 1 88 ? 13.644 2.448 -11.706 1.00 65.62 88 ASP A N 1
ATOM 666 C CA . ASP A 1 88 ? 14.236 2.541 -13.020 1.00 65.62 88 ASP A CA 1
ATOM 667 C C . ASP A 1 88 ? 15.283 3.680 -13.022 1.00 65.62 88 ASP A C 1
ATOM 669 O O . ASP A 1 88 ? 15.077 4.725 -12.394 1.00 65.62 88 ASP A O 1
ATOM 673 N N . PRO A 1 89 ? 16.445 3.507 -13.681 1.00 54.75 89 PRO A N 1
ATOM 674 C CA . PRO A 1 89 ? 17.587 4.424 -13.594 1.00 54.75 89 PRO A CA 1
ATOM 675 C C . PRO A 1 89 ? 17.361 5.786 -14.282 1.00 54.75 89 PRO A C 1
ATOM 677 O O . PRO A 1 89 ? 18.325 6.477 -14.617 1.00 54.75 89 PRO A O 1
ATOM 680 N N . TRP A 1 90 ? 16.106 6.192 -14.489 1.00 53.97 90 TRP A N 1
ATOM 681 C CA . TRP A 1 90 ? 15.685 7.447 -15.101 1.00 53.97 90 TRP A CA 1
ATOM 682 C C . TRP A 1 90 ? 16.130 8.642 -14.256 1.00 53.97 90 TRP A C 1
ATOM 684 O O . TRP A 1 90 ? 15.410 9.194 -13.424 1.00 53.97 90 TRP A O 1
ATOM 694 N N . GLN A 1 91 ? 17.369 9.067 -14.487 1.00 46.91 91 GLN A N 1
ATOM 695 C CA . GLN A 1 91 ? 17.883 10.345 -14.028 1.00 46.91 91 GLN A CA 1
ATOM 696 C C . GLN A 1 91 ? 17.416 11.456 -14.980 1.00 46.91 91 GLN A C 1
ATOM 698 O O . GLN A 1 91 ? 17.502 11.296 -16.202 1.00 46.91 91 GLN A O 1
ATOM 703 N N . PRO A 1 92 ? 16.995 12.626 -14.467 1.00 33.78 92 PRO A N 1
ATOM 704 C CA . PRO A 1 92 ? 16.753 13.793 -15.303 1.00 33.78 92 PRO A CA 1
ATOM 705 C C . PRO A 1 92 ? 18.055 14.186 -16.020 1.00 33.78 92 PRO A C 1
ATOM 707 O O . PRO A 1 92 ? 19.007 14.626 -15.377 1.00 33.78 92 PRO A O 1
ATOM 710 N N . GLY A 1 93 ? 18.096 14.011 -17.346 1.00 41.59 93 GLY A N 1
ATOM 711 C CA . GLY A 1 93 ? 19.237 14.359 -18.207 1.00 41.59 93 GLY A CA 1
ATOM 712 C C . GLY A 1 93 ? 19.899 13.193 -18.958 1.00 41.59 93 GLY A C 1
ATOM 713 O O . GLY A 1 93 ? 20.769 13.450 -19.788 1.00 41.59 93 GLY A O 1
ATOM 714 N N . GLY A 1 94 ? 19.500 11.941 -18.708 1.00 34.81 94 GLY A N 1
ATOM 715 C CA . GLY A 1 94 ? 19.973 10.758 -19.442 1.00 34.81 94 GLY A CA 1
ATOM 716 C C . GLY A 1 94 ? 18.983 10.294 -20.514 1.00 34.81 94 GLY A C 1
ATOM 717 O O . GLY A 1 94 ? 17.781 10.501 -20.377 1.00 34.81 94 GLY A O 1
ATOM 718 N N . ALA A 1 95 ? 19.487 9.682 -21.589 1.00 43.28 95 ALA A N 1
ATOM 719 C CA . ALA A 1 95 ? 18.661 9.020 -22.601 1.00 43.28 95 ALA A CA 1
ATOM 720 C C . ALA A 1 95 ? 17.710 8.002 -21.945 1.00 43.28 95 ALA A C 1
ATOM 722 O O . ALA A 1 95 ? 18.115 7.340 -20.990 1.00 43.28 95 ALA A O 1
ATOM 723 N N . LEU A 1 96 ? 16.474 7.904 -22.456 1.00 53.06 96 LEU A N 1
ATOM 724 C CA . LEU A 1 96 ? 15.439 6.965 -22.001 1.00 53.06 96 LEU A CA 1
ATOM 725 C C . LEU A 1 96 ? 16.073 5.573 -21.850 1.00 53.06 96 LEU A C 1
ATOM 727 O O . LEU A 1 96 ? 16.513 4.990 -22.842 1.00 53.06 96 LEU A O 1
ATOM 731 N N . GLY A 1 97 ? 16.198 5.088 -20.616 1.00 55.38 97 GLY A N 1
ATOM 732 C CA . GLY A 1 97 ? 16.652 3.726 -20.370 1.00 55.38 97 GLY A CA 1
ATOM 733 C C . GLY A 1 97 ? 15.580 2.732 -20.821 1.00 55.38 97 GLY A C 1
ATOM 734 O O . GLY A 1 97 ? 14.410 3.109 -20.942 1.00 55.38 97 GLY A O 1
ATOM 735 N N . PRO A 1 98 ? 15.948 1.473 -21.085 1.00 59.62 98 PRO A N 1
ATOM 736 C CA . PRO A 1 98 ? 14.959 0.439 -21.339 1.00 59.62 98 PRO A CA 1
ATOM 737 C C . PRO A 1 98 ? 14.016 0.273 -20.153 1.00 59.62 98 PRO A C 1
ATOM 739 O O . PRO A 1 98 ? 14.425 0.397 -18.999 1.00 59.62 98 PRO A O 1
ATOM 742 N N . LEU A 1 99 ? 12.760 -0.039 -20.453 1.00 66.44 99 LEU A N 1
ATOM 743 C CA . LEU A 1 99 ? 11.794 -0.432 -19.436 1.00 66.44 99 LEU A CA 1
ATOM 744 C C . LEU A 1 99 ? 12.266 -1.733 -18.807 1.00 66.44 99 LEU A C 1
ATOM 746 O O . LEU A 1 99 ? 12.590 -2.685 -19.521 1.00 66.44 99 LEU A O 1
ATOM 750 N N . THR A 1 100 ? 12.279 -1.784 -17.481 1.00 78.12 100 THR A N 1
ATOM 751 C CA . THR A 1 100 ? 12.620 -3.017 -16.785 1.00 78.12 100 THR A CA 1
ATOM 752 C C . THR A 1 100 ? 11.574 -4.094 -17.091 1.00 78.12 100 THR A C 1
ATOM 754 O O . THR A 1 100 ? 10.416 -3.982 -16.693 1.00 78.12 100 THR A O 1
ATOM 757 N N . GLU A 1 101 ? 11.988 -5.161 -17.778 1.00 86.88 101 GLU A N 1
ATOM 758 C CA . GLU A 1 101 ? 11.158 -6.355 -17.929 1.00 86.88 101 GLU A CA 1
ATOM 759 C C . GLU A 1 101 ? 11.064 -7.108 -16.598 1.00 86.88 101 GLU A C 1
ATOM 761 O O . GLU A 1 101 ? 12.057 -7.277 -15.879 1.00 86.88 101 GLU A O 1
ATOM 766 N N . VAL A 1 102 ? 9.873 -7.607 -16.281 1.00 91.88 102 VAL A N 1
ATOM 767 C CA . VAL A 1 102 ? 9.642 -8.410 -15.077 1.00 91.88 102 VAL A CA 1
ATOM 768 C C . VAL A 1 102 ? 8.858 -9.672 -15.405 1.00 91.88 102 VAL A C 1
ATOM 770 O O . VAL A 1 102 ? 7.996 -9.679 -16.284 1.00 91.88 102 VAL A O 1
ATOM 773 N N . LEU A 1 103 ? 9.147 -10.745 -14.674 1.00 94.75 103 LEU A N 1
ATOM 774 C CA . LEU A 1 103 ? 8.282 -11.917 -14.593 1.00 94.75 103 LEU A CA 1
ATOM 775 C C . LEU A 1 103 ? 7.504 -11.868 -13.293 1.00 94.75 103 LEU A C 1
ATOM 777 O O . LEU A 1 103 ? 8.083 -11.618 -12.236 1.00 94.75 103 LEU A O 1
ATOM 781 N N . VAL A 1 104 ? 6.217 -12.174 -13.369 1.00 95.25 104 VAL A N 1
ATOM 782 C CA . VAL A 1 104 ? 5.360 -12.325 -12.201 1.00 95.25 104 VAL A CA 1
ATOM 783 C C . VAL A 1 104 ? 4.711 -13.698 -12.174 1.00 95.25 104 VAL A C 1
ATOM 785 O O . VAL A 1 104 ? 4.378 -14.263 -13.212 1.00 95.25 104 VAL A O 1
ATOM 788 N N . ALA A 1 105 ? 4.532 -14.241 -10.978 1.00 97.25 105 ALA A N 1
ATOM 789 C CA . ALA A 1 105 ? 3.837 -15.503 -10.752 1.00 97.25 105 ALA A CA 1
ATOM 790 C C . ALA A 1 105 ? 3.280 -15.547 -9.331 1.00 97.25 105 ALA A C 1
ATOM 792 O O . ALA A 1 105 ? 3.661 -14.741 -8.481 1.00 97.25 105 ALA A O 1
ATOM 793 N N . ARG A 1 106 ? 2.378 -16.488 -9.054 1.00 97.06 106 ARG A N 1
ATOM 794 C CA . ARG A 1 106 ? 1.899 -16.712 -7.689 1.00 97.06 106 ARG A CA 1
ATOM 795 C C . ARG A 1 106 ? 2.867 -17.599 -6.907 1.00 97.06 106 ARG A C 1
ATOM 797 O O . ARG A 1 106 ? 3.378 -18.589 -7.427 1.00 97.06 106 ARG A O 1
ATOM 804 N N . GLU A 1 107 ? 3.060 -17.280 -5.629 1.00 97.00 107 GLU A N 1
ATOM 805 C CA . GLU A 1 107 ? 3.864 -18.057 -4.671 1.00 97.00 107 GLU A CA 1
ATOM 806 C C . GLU A 1 107 ? 3.352 -19.499 -4.522 1.00 97.00 107 GLU A C 1
ATOM 808 O O . GLU A 1 107 ? 4.134 -20.424 -4.315 1.00 97.00 107 GLU A O 1
ATOM 813 N N . ASP A 1 108 ? 2.041 -19.705 -4.677 1.00 96.94 108 ASP A N 1
ATOM 814 C CA . ASP A 1 108 ? 1.387 -21.014 -4.606 1.00 96.94 108 ASP A CA 1
ATOM 815 C C . ASP A 1 108 ? 1.375 -21.791 -5.935 1.00 96.94 108 ASP A C 1
ATOM 817 O O . ASP A 1 108 ? 0.812 -22.884 -5.992 1.00 96.94 108 ASP A O 1
ATOM 821 N N . GLN A 1 109 ? 2.018 -21.261 -6.984 1.00 96.94 109 GLN A N 1
ATOM 822 C CA . GLN A 1 109 ? 2.125 -21.873 -8.317 1.00 96.94 109 GLN A CA 1
ATOM 823 C C . GLN A 1 109 ? 0.778 -22.113 -9.018 1.00 96.94 109 GLN A C 1
ATOM 825 O O . GLN A 1 109 ? 0.698 -22.904 -9.960 1.00 96.94 109 GLN A O 1
ATOM 830 N N . LEU A 1 110 ? -0.287 -21.440 -8.578 1.00 94.94 110 LEU A N 1
ATOM 831 C CA . LEU A 1 110 ? -1.575 -21.462 -9.260 1.00 94.94 110 LEU A CA 1
ATOM 832 C C . LEU A 1 110 ? -1.644 -20.359 -10.329 1.00 94.94 110 LEU A C 1
ATOM 834 O O . LEU A 1 110 ? -0.910 -19.373 -10.248 1.00 94.94 110 LEU A O 1
ATOM 838 N N . PRO A 1 111 ? -2.529 -20.488 -11.333 1.00 91.75 111 PRO A N 1
ATOM 839 C CA . PRO A 1 111 ? -2.840 -19.384 -12.232 1.00 91.75 111 PRO A CA 1
ATOM 840 C C . PRO A 1 111 ? -3.455 -18.206 -11.472 1.00 91.75 111 PRO A C 1
ATOM 842 O O . PRO A 1 111 ? -4.169 -18.398 -10.484 1.00 91.75 111 PRO A O 1
ATOM 845 N N . PHE A 1 112 ? -3.245 -16.990 -11.973 1.00 85.44 112 PHE A N 1
ATOM 846 C CA . PHE A 1 112 ? -3.990 -15.825 -11.503 1.00 85.44 112 PHE A CA 1
ATOM 847 C C . PHE A 1 112 ? -5.483 -15.981 -11.803 1.00 85.44 112 PHE A C 1
ATOM 849 O O . PHE A 1 112 ? -5.891 -16.353 -12.905 1.00 85.44 112 PHE A O 1
ATOM 856 N N . THR A 1 113 ? -6.301 -15.686 -10.805 1.00 86.25 113 THR A N 1
ATOM 857 C CA . THR A 1 113 ? -7.755 -15.622 -10.911 1.00 86.25 113 THR A CA 1
ATOM 858 C C . THR A 1 113 ? -8.192 -14.247 -11.412 1.00 86.25 113 THR A C 1
ATOM 860 O O . THR A 1 113 ? -7.434 -13.280 -11.380 1.00 86.25 113 THR A O 1
ATOM 863 N N . ALA A 1 114 ? -9.449 -14.132 -11.844 1.00 76.19 114 ALA A N 1
ATOM 864 C CA . ALA A 1 114 ? -10.025 -12.836 -12.207 1.00 76.19 114 ALA A CA 1
ATOM 865 C C . ALA A 1 114 ? -10.036 -11.839 -11.030 1.00 76.19 114 ALA A C 1
ATOM 867 O O . ALA A 1 114 ? -9.919 -10.638 -11.247 1.00 76.19 114 ALA A O 1
ATOM 868 N N . GLU A 1 115 ? -10.163 -12.335 -9.796 1.00 73.69 115 GLU A N 1
ATOM 869 C CA . GLU A 1 115 ? -10.132 -11.507 -8.587 1.00 73.69 115 GLU A CA 1
ATOM 870 C C . GLU A 1 115 ? -8.732 -10.942 -8.326 1.00 73.69 115 GLU A C 1
ATOM 872 O O . GLU A 1 115 ? -8.606 -9.753 -8.049 1.00 73.69 115 GLU A O 1
ATOM 877 N N . ASP A 1 116 ? -7.678 -11.749 -8.500 1.00 74.19 116 ASP A N 1
ATOM 878 C CA . ASP A 1 116 ? -6.297 -11.268 -8.353 1.00 74.19 116 ASP A CA 1
ATOM 879 C C . ASP A 1 116 ? -6.004 -10.117 -9.316 1.00 74.19 116 ASP A C 1
ATOM 881 O O . ASP A 1 116 ? -5.433 -9.101 -8.922 1.00 74.19 116 ASP A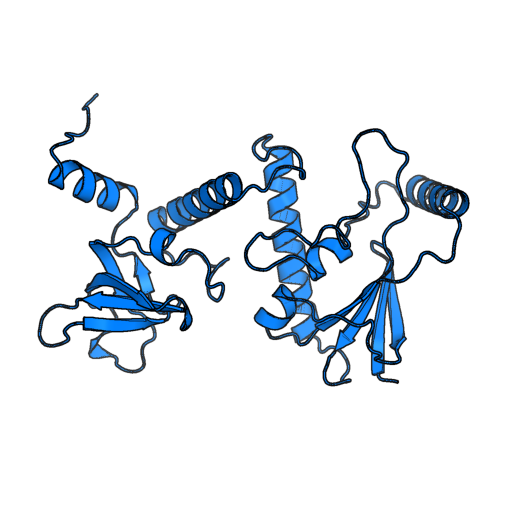 O 1
ATOM 885 N N . TRP A 1 117 ? -6.424 -10.265 -10.577 1.00 80.00 117 TRP A N 1
ATOM 886 C CA . TRP A 1 117 ? -6.233 -9.234 -11.592 1.00 80.00 117 TRP A CA 1
ATOM 887 C C . TRP A 1 117 ? -6.973 -7.946 -11.255 1.00 80.00 117 TRP A C 1
ATOM 889 O O . TRP A 1 117 ? -6.391 -6.878 -11.399 1.00 80.00 117 TRP A O 1
ATOM 899 N N . ALA A 1 118 ? -8.207 -8.039 -10.755 1.00 66.62 118 ALA A N 1
ATOM 900 C CA . ALA A 1 118 ? -8.962 -6.865 -10.329 1.00 66.62 118 ALA A CA 1
ATOM 901 C C . ALA A 1 118 ? -8.268 -6.121 -9.173 1.00 66.62 118 ALA A C 1
ATOM 903 O O . ALA A 1 118 ? -8.176 -4.899 -9.200 1.00 66.62 118 ALA A O 1
ATOM 904 N N . VAL A 1 119 ? -7.722 -6.847 -8.189 1.00 69.50 119 VAL A N 1
ATOM 905 C CA . VAL A 1 119 ? -6.984 -6.237 -7.068 1.00 69.50 119 VAL A CA 1
ATOM 906 C C . VAL A 1 119 ? -5.707 -5.536 -7.542 1.00 69.50 119 VAL A C 1
ATOM 908 O O . VAL A 1 119 ? -5.390 -4.446 -7.064 1.00 69.50 119 VAL A O 1
ATOM 911 N N . LEU A 1 120 ? -4.962 -6.157 -8.461 1.00 74.25 120 LEU A N 1
ATOM 912 C CA . LEU A 1 120 ? -3.745 -5.566 -9.022 1.00 74.25 120 LEU A CA 1
ATOM 913 C C . LEU A 1 120 ? -4.053 -4.321 -9.862 1.00 74.25 120 LEU A C 1
ATOM 915 O O . LEU A 1 120 ? -3.343 -3.326 -9.729 1.00 74.25 120 LEU A O 1
ATOM 919 N N . ASP A 1 121 ? -5.108 -4.368 -10.676 1.00 73.69 121 ASP A N 1
ATOM 920 C CA . ASP A 1 121 ? -5.568 -3.250 -11.506 1.00 73.69 121 ASP A CA 1
ATOM 921 C C . ASP A 1 121 ? -5.978 -2.050 -10.640 1.00 73.69 121 ASP A C 1
ATOM 923 O O . ASP A 1 121 ? -5.396 -0.973 -10.765 1.00 73.69 121 ASP A O 1
ATOM 927 N N . ASP A 1 122 ? -6.862 -2.262 -9.656 1.00 67.69 122 ASP A N 1
ATOM 928 C CA . ASP A 1 122 ? -7.296 -1.220 -8.713 1.00 67.69 122 ASP A CA 1
ATOM 929 C C . ASP A 1 122 ? -6.104 -0.564 -7.994 1.00 67.69 122 ASP A C 1
ATOM 931 O O . ASP A 1 122 ? -6.062 0.660 -7.805 1.00 67.69 122 ASP A O 1
ATOM 935 N N . TYR A 1 123 ? -5.116 -1.372 -7.593 1.00 77.38 123 TYR A N 1
ATOM 936 C CA . TYR A 1 123 ? -3.901 -0.887 -6.947 1.00 77.38 123 TYR A CA 1
ATOM 937 C C . TYR A 1 123 ? -3.048 -0.024 -7.886 1.00 77.38 123 TYR A C 1
ATOM 939 O O . TYR A 1 123 ? -2.684 1.096 -7.513 1.00 77.38 123 TYR A O 1
ATOM 947 N N . ILE A 1 124 ? -2.737 -0.527 -9.084 1.00 71.88 124 ILE A N 1
ATOM 948 C CA . ILE A 1 124 ? -1.890 0.173 -10.058 1.00 71.88 124 ILE A CA 1
ATOM 949 C C . ILE A 1 124 ? -2.569 1.472 -10.495 1.00 71.88 124 ILE A C 1
ATOM 951 O O . ILE A 1 124 ? -1.935 2.524 -10.440 1.00 71.88 124 ILE A O 1
ATOM 955 N N . CYS A 1 125 ? -3.864 1.440 -10.824 1.00 68.00 125 CYS A N 1
ATOM 956 C CA . CYS A 1 125 ? -4.625 2.640 -11.166 1.00 68.00 125 CYS A CA 1
ATOM 957 C C . CYS A 1 125 ? -4.582 3.672 -10.036 1.00 68.00 125 CYS A C 1
ATOM 959 O O . CYS A 1 125 ? -4.272 4.836 -10.282 1.00 68.00 125 CYS A O 1
ATOM 961 N N . SER A 1 126 ? -4.802 3.254 -8.787 1.00 69.00 126 SER A N 1
ATOM 962 C CA . SER A 1 126 ? -4.738 4.164 -7.636 1.00 69.00 126 SER A CA 1
ATOM 963 C C . SER A 1 126 ? -3.343 4.777 -7.454 1.00 69.00 126 SER A C 1
ATOM 965 O O . SER A 1 126 ? -3.220 5.972 -7.177 1.00 69.00 126 SER A O 1
ATOM 967 N N . ALA A 1 127 ? -2.282 3.981 -7.611 1.00 67.31 127 ALA A N 1
ATOM 968 C CA . ALA A 1 127 ? -0.901 4.446 -7.491 1.00 67.31 127 ALA A CA 1
ATOM 969 C C . ALA A 1 127 ? -0.544 5.453 -8.599 1.00 67.31 127 ALA A C 1
ATOM 971 O O . ALA A 1 127 ? -0.008 6.532 -8.315 1.00 67.31 127 ALA A O 1
ATOM 972 N N . THR A 1 128 ? -0.918 5.146 -9.842 1.00 64.75 128 THR A N 1
ATOM 973 C CA . THR A 1 128 ? -0.691 6.005 -11.007 1.00 64.75 128 THR A CA 1
ATOM 974 C C . THR A 1 128 ? -1.512 7.290 -10.930 1.00 64.75 128 THR A C 1
ATOM 976 O O . THR A 1 128 ? -0.974 8.374 -11.150 1.00 64.75 128 THR A O 1
ATOM 979 N N . GLU A 1 129 ? -2.788 7.227 -10.540 1.00 64.88 129 GLU A N 1
ATOM 980 C CA . GLU A 1 129 ? -3.629 8.415 -10.355 1.00 64.88 129 GLU A CA 1
ATOM 981 C C . GLU A 1 129 ? -3.065 9.352 -9.285 1.00 64.88 129 GLU A C 1
ATOM 983 O O . GLU A 1 129 ? -3.045 10.572 -9.476 1.00 64.88 129 GLU A O 1
ATOM 988 N N . LEU A 1 130 ? -2.565 8.806 -8.172 1.00 59.19 130 LEU A N 1
ATOM 989 C CA . LEU A 1 130 ? -1.915 9.594 -7.126 1.00 59.19 130 LEU A CA 1
ATOM 990 C C . LEU A 1 130 ? -0.643 10.275 -7.643 1.00 59.19 130 LEU A C 1
ATOM 992 O O . LEU A 1 130 ? -0.459 11.476 -7.405 1.00 59.19 130 LEU A O 1
ATOM 996 N N . ALA A 1 131 ? 0.199 9.548 -8.381 1.00 57.22 131 ALA A N 1
ATOM 997 C CA . ALA A 1 131 ? 1.414 10.088 -8.985 1.00 57.22 131 ALA A CA 1
ATOM 998 C C . ALA A 1 131 ? 1.095 11.201 -10.002 1.00 57.22 131 ALA A C 1
ATOM 1000 O O . ALA A 1 131 ? 1.644 12.306 -9.924 1.00 57.22 131 ALA A O 1
ATOM 1001 N N . THR A 1 132 ? 0.134 10.957 -10.891 1.00 55.03 132 THR A N 1
ATOM 1002 C CA . THR A 1 132 ? -0.301 11.870 -11.954 1.00 55.03 132 THR A CA 1
ATOM 1003 C C . THR A 1 132 ? -0.995 13.113 -11.396 1.00 55.03 132 THR A C 1
ATOM 1005 O O . THR A 1 132 ? -0.647 14.246 -11.746 1.00 55.03 132 THR A O 1
ATOM 1008 N N . ALA A 1 133 ? -1.925 12.953 -10.449 1.00 54.50 133 ALA A N 1
ATOM 1009 C CA . ALA A 1 133 ? -2.599 14.076 -9.799 1.00 54.50 133 ALA A CA 1
ATOM 1010 C C . ALA A 1 133 ? -1.622 14.953 -9.004 1.00 54.50 133 ALA A C 1
ATOM 1012 O O . ALA A 1 133 ? -1.818 16.168 -8.886 1.00 54.50 133 ALA A O 1
ATOM 1013 N N . ALA A 1 134 ? -0.573 14.358 -8.444 1.00 50.75 134 ALA A N 1
ATOM 1014 C CA . ALA A 1 134 ? 0.462 15.092 -7.748 1.00 50.75 134 ALA A CA 1
ATOM 1015 C C . ALA A 1 134 ? 1.435 15.823 -8.686 1.00 50.75 134 ALA A C 1
ATOM 1017 O O . ALA A 1 134 ? 1.790 16.975 -8.399 1.00 50.75 134 ALA A O 1
ATOM 1018 N N . TYR A 1 135 ? 1.800 15.194 -9.807 1.00 43.84 135 TYR A N 1
ATOM 1019 C CA . TYR A 1 135 ? 2.594 15.789 -10.881 1.00 43.84 135 TYR A CA 1
ATOM 1020 C C . TYR A 1 135 ? 1.886 17.012 -11.482 1.00 43.84 135 TYR A C 1
ATOM 1022 O O . TYR A 1 135 ? 2.430 18.118 -11.463 1.00 43.84 135 TYR A O 1
ATOM 1030 N N . HIS A 1 136 ? 0.622 16.870 -11.895 1.00 48.03 136 HIS A N 1
ATOM 1031 C CA . HIS A 1 136 ? -0.148 17.965 -12.502 1.00 48.03 136 HIS A CA 1
ATOM 1032 C C . HIS A 1 136 ? -0.438 19.130 -11.556 1.00 48.03 136 HIS A C 1
ATOM 1034 O O . HIS A 1 136 ? -0.656 20.255 -12.003 1.00 48.03 136 HIS A O 1
ATOM 1040 N N . ARG A 1 137 ? -0.442 18.894 -10.241 1.00 50.72 137 ARG A N 1
ATOM 1041 C CA . ARG A 1 137 ? -0.656 19.960 -9.256 1.00 50.72 137 ARG A CA 1
ATOM 1042 C C . ARG A 1 137 ? 0.627 20.708 -8.890 1.00 50.72 137 ARG A C 1
ATOM 1044 O O . ARG A 1 137 ? 0.529 21.646 -8.104 1.00 50.72 137 ARG A O 1
ATOM 1051 N N . GLY A 1 138 ? 1.797 20.309 -9.407 1.00 44.56 138 GLY A N 1
ATOM 1052 C CA . GLY A 1 138 ? 3.097 20.896 -9.047 1.00 44.56 138 GLY A CA 1
ATOM 1053 C C . GLY A 1 138 ? 3.413 20.788 -7.550 1.00 44.56 138 GLY A C 1
ATOM 1054 O O . GLY A 1 138 ? 4.130 21.625 -7.006 1.00 44.56 138 GLY A O 1
ATOM 1055 N N . LYS A 1 139 ? 2.789 19.820 -6.861 1.00 45.44 139 LYS A N 1
ATOM 1056 C CA . LYS A 1 139 ? 2.707 19.755 -5.391 1.00 45.44 139 LYS A CA 1
ATOM 1057 C C . LYS A 1 139 ? 3.440 18.575 -4.772 1.00 45.44 139 LYS A C 1
ATOM 1059 O O . LYS A 1 139 ? 3.647 18.604 -3.563 1.00 45.44 139 LYS A O 1
ATOM 1064 N N . LEU A 1 140 ? 3.851 17.579 -5.555 1.00 38.66 140 LEU A N 1
ATOM 1065 C CA . LEU A 1 140 ? 4.946 16.723 -5.120 1.00 38.66 140 LEU A CA 1
ATOM 1066 C C . LEU A 1 140 ? 6.255 17.309 -5.650 1.00 38.66 140 LEU A C 1
ATOM 1068 O O . LEU A 1 140 ? 6.308 17.726 -6.811 1.00 38.66 140 LEU A O 1
ATOM 1072 N N . PRO A 1 141 ? 7.319 17.356 -4.830 1.00 36.66 141 PRO A N 1
ATOM 1073 C CA . PRO A 1 141 ? 8.647 17.482 -5.400 1.00 36.66 141 PRO A CA 1
ATOM 1074 C C . PRO A 1 141 ? 8.855 16.326 -6.399 1.00 36.66 141 PRO A C 1
ATOM 1076 O O . PRO A 1 141 ? 8.214 15.283 -6.251 1.00 36.66 141 PRO A O 1
ATOM 1079 N N . PRO A 1 142 ? 9.713 16.494 -7.423 1.00 37.53 142 PRO A N 1
ATOM 1080 C CA . PRO A 1 142 ? 10.011 15.426 -8.377 1.00 37.53 142 PRO A CA 1
ATOM 1081 C C . PRO A 1 142 ? 10.292 14.104 -7.637 1.00 37.53 142 PRO A C 1
ATOM 1083 O O . PRO A 1 142 ? 10.776 14.168 -6.500 1.00 37.53 142 PRO A O 1
ATOM 1086 N N . PRO A 1 143 ? 10.026 12.933 -8.254 1.00 41.78 143 PRO A N 1
ATOM 1087 C CA . PRO A 1 143 ? 10.006 11.599 -7.617 1.00 41.78 143 PRO A CA 1
ATOM 1088 C C . PRO A 1 143 ? 11.225 11.250 -6.734 1.00 41.78 143 PRO A C 1
ATOM 1090 O O . PRO A 1 143 ? 11.168 10.361 -5.897 1.00 41.78 143 PRO A O 1
ATOM 1093 N N . GLN A 1 144 ? 12.299 12.027 -6.835 1.00 40.22 144 GLN A N 1
ATOM 1094 C CA . GLN A 1 144 ? 13.487 12.041 -5.983 1.00 40.22 144 GLN A CA 1
ATOM 1095 C C . GLN A 1 144 ? 13.277 12.456 -4.504 1.00 40.22 144 GLN A C 1
ATOM 1097 O O . GLN A 1 144 ? 14.259 12.488 -3.762 1.00 40.22 144 GLN A O 1
ATOM 1102 N N . LYS A 1 145 ? 12.071 12.832 -4.041 1.00 37.72 145 LYS A N 1
ATOM 1103 C CA . LYS A 1 145 ? 11.867 13.369 -2.672 1.00 37.72 145 LYS A CA 1
ATOM 1104 C C . LYS A 1 145 ? 10.590 12.904 -1.957 1.00 37.72 145 LYS A C 1
ATOM 1106 O O . LYS A 1 145 ? 9.961 13.699 -1.256 1.00 37.72 145 LYS A O 1
ATOM 1111 N N . PHE A 1 146 ? 10.232 11.626 -2.035 1.00 38.50 146 PHE A N 1
ATOM 1112 C CA . PHE A 1 146 ? 9.401 11.042 -0.972 1.00 38.50 146 PHE A CA 1
ATOM 1113 C C . PHE A 1 146 ? 10.277 10.824 0.275 1.00 38.50 146 PHE A C 1
ATOM 1115 O O . PHE A 1 146 ? 10.762 9.734 0.554 1.00 38.50 146 PHE A O 1
ATOM 1122 N N . THR A 1 147 ? 10.577 11.911 0.992 1.00 43.75 147 THR A N 1
ATOM 1123 C CA . THR A 1 147 ? 11.220 11.832 2.311 1.00 43.75 147 THR A CA 1
ATOM 1124 C C . THR A 1 147 ? 10.178 11.422 3.360 1.00 43.75 147 THR A C 1
ATOM 1126 O O . THR A 1 147 ? 8.982 11.625 3.125 1.00 43.75 147 THR A O 1
ATOM 1129 N N . PRO A 1 148 ? 10.578 10.903 4.538 1.00 44.53 148 PRO A N 1
ATOM 1130 C CA . PRO A 1 148 ? 9.646 10.655 5.642 1.00 44.53 148 PRO A CA 1
ATOM 1131 C C . PRO A 1 148 ? 8.761 11.870 5.960 1.00 44.53 148 PRO A C 1
ATOM 1133 O O . PRO A 1 148 ? 7.581 11.733 6.259 1.00 44.53 148 PRO A O 1
ATOM 1136 N N . GLU A 1 149 ? 9.300 13.082 5.829 1.00 45.94 149 GLU A N 1
ATOM 1137 C CA . GLU A 1 149 ? 8.558 14.329 6.004 1.00 45.94 149 GLU A CA 1
ATOM 1138 C C . GLU A 1 149 ? 7.518 14.554 4.898 1.00 45.94 149 GLU A C 1
ATOM 1140 O O . GLU A 1 149 ? 6.397 14.955 5.200 1.00 45.94 149 GLU A O 1
ATOM 1145 N N . ALA A 1 150 ? 7.847 14.271 3.633 1.00 48.81 150 ALA A N 1
ATOM 1146 C CA . ALA A 1 150 ? 6.897 14.374 2.525 1.00 48.81 150 ALA A CA 1
ATOM 1147 C C . ALA A 1 150 ? 5.764 13.337 2.647 1.00 48.81 150 ALA A C 1
ATOM 1149 O O . ALA A 1 150 ? 4.599 13.676 2.428 1.00 48.81 150 ALA A O 1
ATOM 1150 N N . PHE A 1 151 ? 6.090 12.114 3.079 1.00 49.84 151 PHE A N 1
ATOM 1151 C CA . PHE A 1 151 ? 5.106 11.073 3.386 1.00 49.84 151 PHE A CA 1
ATOM 1152 C C . PHE A 1 151 ? 4.187 11.484 4.542 1.00 49.84 151 PHE A C 1
ATOM 1154 O O . PHE A 1 151 ? 2.968 11.430 4.399 1.00 49.84 151 PHE A O 1
ATOM 1161 N N . ARG A 1 152 ? 4.738 12.014 5.643 1.00 50.81 152 ARG A N 1
ATOM 1162 C CA . ARG A 1 152 ? 3.931 12.545 6.757 1.00 50.81 152 ARG A CA 1
ATOM 1163 C C . ARG A 1 152 ? 2.975 13.644 6.313 1.00 50.81 152 ARG A C 1
ATOM 1165 O O . ARG A 1 152 ? 1.821 13.637 6.725 1.00 50.81 152 ARG A O 1
ATOM 1172 N N . VAL A 1 153 ? 3.427 14.574 5.468 1.00 54.78 153 VAL A N 1
ATOM 1173 C CA . VAL A 1 153 ? 2.571 15.646 4.927 1.00 54.78 153 VAL A CA 1
ATOM 1174 C C . VAL A 1 153 ? 1.446 15.067 4.063 1.00 54.78 153 VAL A C 1
ATOM 1176 O O . VAL A 1 153 ? 0.304 15.524 4.145 1.00 54.78 153 VAL A O 1
ATOM 1179 N N . PHE A 1 154 ? 1.740 14.042 3.263 1.00 55.66 154 PHE A N 1
ATOM 1180 C CA . PHE A 1 154 ? 0.740 13.329 2.472 1.00 55.66 154 PHE A CA 1
ATOM 1181 C C . PHE A 1 154 ? -0.288 12.601 3.355 1.00 55.66 154 PHE A C 1
ATOM 1183 O O . PHE A 1 154 ? -1.487 12.836 3.202 1.00 55.66 154 PHE A O 1
ATOM 1190 N N . VAL A 1 155 ? 0.159 11.808 4.336 1.00 53.12 155 VAL A N 1
ATOM 1191 C CA . VAL A 1 155 ? -0.716 11.112 5.296 1.00 53.12 155 VAL A CA 1
ATOM 1192 C C . VAL A 1 155 ? -1.579 12.108 6.068 1.00 53.12 155 VAL A C 1
ATOM 1194 O O . VAL A 1 155 ? -2.789 11.922 6.163 1.00 53.12 155 VAL A O 1
ATOM 1197 N N . GLN A 1 156 ? -0.998 13.203 6.567 1.00 58.25 156 GLN A N 1
ATOM 1198 C CA . GLN A 1 156 ? -1.737 14.268 7.256 1.00 58.25 156 GLN A CA 1
ATOM 1199 C C . GLN A 1 156 ? -2.837 14.874 6.381 1.00 58.25 156 GLN A C 1
ATOM 1201 O O . GLN A 1 156 ? -3.929 15.164 6.874 1.00 58.25 156 GLN A O 1
ATOM 1206 N N . ARG A 1 157 ? -2.579 15.049 5.082 1.00 59.81 157 ARG A N 1
ATOM 1207 C CA . ARG A 1 157 ? -3.564 15.574 4.136 1.00 59.81 157 ARG A CA 1
ATOM 1208 C C . ARG A 1 157 ? -4.704 14.588 3.887 1.00 59.81 157 ARG A C 1
ATOM 1210 O O . ARG A 1 157 ? -5.860 14.984 4.011 1.00 59.81 157 ARG A O 1
ATOM 1217 N N . GLU A 1 158 ? -4.399 13.331 3.577 1.00 60.28 158 GLU A N 1
ATOM 1218 C CA . GLU A 1 158 ? -5.426 12.303 3.344 1.00 60.28 158 GLU A CA 1
ATOM 1219 C C . GLU A 1 158 ? -6.258 12.053 4.610 1.00 60.28 158 GLU A C 1
ATOM 1221 O O . GLU A 1 158 ? -7.484 11.941 4.550 1.00 60.28 158 GLU A O 1
ATOM 1226 N N . MET A 1 159 ? -5.613 12.079 5.780 1.00 55.56 159 MET A N 1
ATOM 1227 C CA . MET A 1 159 ? -6.288 12.070 7.076 1.00 55.56 159 MET A CA 1
ATOM 1228 C C . MET A 1 159 ? -7.195 13.280 7.271 1.00 55.56 159 MET A C 1
ATOM 1230 O O . MET A 1 159 ? -8.320 13.109 7.729 1.00 55.56 159 MET A O 1
ATOM 1234 N N . SER A 1 160 ? -6.744 14.488 6.920 1.00 62.38 160 SER A N 1
ATOM 1235 C CA . SER A 1 160 ? -7.563 15.701 7.050 1.00 62.38 160 SER A CA 1
ATOM 1236 C C . SER A 1 160 ? -8.837 15.593 6.214 1.00 62.38 160 SER A C 1
ATOM 1238 O O . SER A 1 160 ? -9.926 15.820 6.734 1.00 62.38 160 SER A O 1
ATOM 1240 N N . VAL A 1 161 ? -8.720 15.136 4.962 1.00 60.59 161 VAL A N 1
ATOM 1241 C CA . VAL A 1 161 ? -9.868 14.899 4.073 1.00 60.59 161 VAL A CA 1
ATOM 1242 C C . VAL A 1 161 ? -10.789 13.812 4.637 1.00 60.59 161 VAL A C 1
ATOM 1244 O O . VAL A 1 161 ? -12.009 13.978 4.658 1.00 60.59 161 VAL A O 1
ATOM 1247 N N . ALA A 1 162 ? -10.241 12.698 5.124 1.00 58.22 162 ALA A N 1
ATOM 1248 C CA . ALA A 1 162 ? -11.033 11.618 5.710 1.00 58.22 162 ALA A CA 1
ATOM 1249 C C . ALA A 1 162 ? -11.800 12.083 6.966 1.00 58.22 162 ALA A C 1
ATOM 1251 O O . ALA A 1 162 ? -12.989 11.788 7.118 1.00 58.22 162 ALA A O 1
ATOM 1252 N N . LEU A 1 163 ? -11.144 12.877 7.819 1.00 62.47 163 LEU A N 1
ATOM 1253 C CA . LEU A 1 163 ? -11.710 13.465 9.033 1.00 62.47 163 LEU A CA 1
ATOM 1254 C C . LEU A 1 163 ? -12.809 14.487 8.726 1.00 62.47 163 LEU A C 1
ATOM 1256 O O . LEU A 1 163 ? -13.879 14.411 9.329 1.00 62.47 163 LEU A O 1
ATOM 1260 N N . GLU A 1 164 ? -12.593 15.395 7.771 1.00 68.44 164 GLU A N 1
ATOM 1261 C CA . GLU A 1 164 ? -13.619 16.336 7.288 1.00 68.44 164 GLU A CA 1
ATOM 1262 C C . GLU A 1 164 ? -14.878 15.602 6.815 1.00 68.44 164 GLU A C 1
ATOM 1264 O O . GLU A 1 164 ? -16.002 16.015 7.102 1.00 68.44 164 GLU A O 1
ATOM 1269 N N . ASN A 1 165 ? -14.689 14.463 6.150 1.00 65.44 165 ASN A N 1
ATOM 1270 C CA . ASN A 1 165 ? -15.775 13.645 5.626 1.00 65.44 165 ASN A CA 1
ATOM 1271 C C . ASN A 1 165 ? -16.330 12.620 6.629 1.00 65.44 165 ASN A C 1
ATOM 1273 O O . ASN A 1 165 ? -17.245 11.872 6.274 1.00 65.44 165 ASN A O 1
ATOM 1277 N N . ARG A 1 166 ? -15.799 12.565 7.860 1.00 64.94 166 ARG A N 1
ATOM 1278 C CA . ARG A 1 166 ? -16.157 11.586 8.906 1.00 64.94 166 ARG A CA 1
ATOM 1279 C C . ARG A 1 166 ? -16.103 10.133 8.416 1.00 64.94 166 ARG A C 1
ATOM 1281 O O . ARG A 1 166 ? -16.984 9.328 8.720 1.00 64.94 166 ARG A O 1
ATOM 1288 N N . LYS A 1 167 ? -15.081 9.801 7.627 1.00 59.97 167 LYS A N 1
ATOM 1289 C CA . LYS A 1 167 ? -14.847 8.459 7.077 1.00 59.97 167 LYS A CA 1
ATOM 1290 C C . LYS A 1 167 ? -13.451 7.973 7.447 1.00 59.97 167 LYS A C 1
ATOM 1292 O O . LYS A 1 167 ? -12.536 8.767 7.640 1.00 59.97 167 LYS A O 1
ATOM 1297 N N . ALA A 1 168 ? -13.280 6.657 7.536 1.00 50.12 168 ALA A N 1
ATOM 1298 C CA . ALA A 1 168 ? -11.950 6.076 7.653 1.00 50.12 168 ALA A CA 1
ATOM 1299 C C . ALA A 1 168 ? -11.183 6.290 6.331 1.00 50.12 168 ALA A C 1
ATOM 1301 O O . ALA A 1 168 ? -11.767 6.089 5.262 1.00 50.12 168 ALA A O 1
ATOM 1302 N N . PRO A 1 169 ? -9.896 6.669 6.368 1.00 56.03 169 PRO A N 1
ATOM 1303 C CA . PRO A 1 169 ? -9.093 6.762 5.157 1.00 56.03 169 PRO A CA 1
ATOM 1304 C C . PRO A 1 169 ? -8.903 5.357 4.581 1.00 56.03 169 PRO A C 1
ATOM 1306 O O . PRO A 1 169 ? -8.326 4.485 5.238 1.00 56.03 169 PRO A O 1
ATOM 1309 N N . ILE A 1 170 ? -9.432 5.147 3.374 1.00 48.69 170 ILE A N 1
ATOM 1310 C CA . ILE A 1 170 ? -9.522 3.835 2.717 1.00 48.69 170 ILE A CA 1
ATOM 1311 C C . ILE A 1 170 ? -8.129 3.322 2.322 1.00 48.69 170 ILE A C 1
ATOM 1313 O O . ILE A 1 170 ? -7.839 2.146 2.519 1.00 48.69 170 ILE A O 1
ATOM 1317 N N . ALA A 1 171 ? -7.232 4.214 1.890 1.00 44.72 171 ALA A N 1
ATOM 1318 C CA . ALA A 1 171 ? -5.897 3.881 1.379 1.00 44.72 171 ALA A CA 1
ATOM 1319 C C . ALA A 1 171 ? -4.920 3.273 2.412 1.00 44.72 171 ALA A C 1
ATOM 1321 O O . ALA A 1 171 ? -3.820 2.871 2.055 1.00 44.72 171 ALA A O 1
ATOM 1322 N N . PHE A 1 172 ? -5.300 3.188 3.692 1.00 49.69 172 PHE A N 1
ATOM 1323 C CA . PHE A 1 172 ? -4.408 2.742 4.772 1.00 49.69 172 PHE A CA 1
ATOM 1324 C C . PHE A 1 172 ? -5.033 1.667 5.668 1.00 49.69 172 PHE A C 1
ATOM 1326 O O . PHE A 1 172 ? -4.579 1.468 6.793 1.00 49.69 172 PHE A O 1
ATOM 1333 N N . LEU A 1 173 ? -6.124 1.012 5.255 1.00 42.81 173 LEU A N 1
ATOM 1334 C CA . LEU A 1 173 ? -6.927 0.175 6.160 1.00 42.81 173 LEU A CA 1
ATOM 1335 C C . LEU A 1 173 ? -6.152 -0.984 6.816 1.00 42.81 173 LEU A C 1
ATOM 1337 O O . LEU A 1 173 ? -6.472 -1.310 7.961 1.00 42.81 173 LEU A O 1
ATOM 1341 N N . ASP A 1 174 ? -5.089 -1.487 6.179 1.00 40.72 174 ASP A N 1
ATOM 1342 C CA . ASP A 1 174 ? -4.244 -2.567 6.712 1.00 40.72 174 ASP A CA 1
ATOM 1343 C C . ASP A 1 174 ? -2.738 -2.220 6.808 1.00 40.72 174 ASP A C 1
ATOM 1345 O O . ASP A 1 174 ? -1.944 -3.038 7.274 1.00 40.72 174 ASP A O 1
ATOM 1349 N N . LEU A 1 175 ? -2.332 -0.993 6.450 1.00 41.91 175 LEU A N 1
ATOM 1350 C CA . LEU A 1 175 ? -0.945 -0.534 6.584 1.00 41.91 175 LEU A CA 1
ATOM 1351 C C . LEU A 1 175 ? -0.688 0.022 7.994 1.00 41.91 175 LEU A C 1
ATOM 1353 O O . LEU A 1 175 ? -1.393 0.903 8.489 1.00 41.91 175 LEU A O 1
ATOM 1357 N N . VAL A 1 176 ? 0.335 -0.536 8.649 1.00 43.38 176 VAL A N 1
ATOM 1358 C CA . VAL A 1 176 ? 0.723 -0.285 10.047 1.00 43.38 176 VAL A CA 1
ATOM 1359 C C . VAL A 1 176 ? 1.467 1.042 10.310 1.00 43.38 176 VAL A C 1
ATOM 1361 O O . VAL A 1 176 ? 1.479 1.436 11.484 1.00 43.38 176 VAL A O 1
ATOM 1364 N N . PRO A 1 177 ? 2.073 1.787 9.356 1.00 50.53 177 PRO A N 1
ATOM 1365 C CA . PRO A 1 177 ? 2.812 2.966 9.767 1.00 50.53 177 PRO A CA 1
ATOM 1366 C C . PRO A 1 177 ? 1.840 4.062 10.227 1.00 50.53 177 PRO A C 1
ATOM 1368 O O . PRO A 1 177 ? 0.819 4.347 9.607 1.00 50.53 177 PRO A O 1
ATOM 1371 N N . GLU A 1 178 ? 2.190 4.669 11.362 1.00 62.97 178 GLU A N 1
ATOM 1372 C CA . GLU A 1 178 ? 1.635 5.944 11.824 1.00 62.97 178 GLU A CA 1
ATOM 1373 C C . GLU A 1 178 ? 0.173 5.907 12.326 1.00 62.97 178 GLU A C 1
ATOM 1375 O O . GLU A 1 178 ? -0.592 6.852 12.129 1.00 62.97 178 GLU A O 1
ATOM 1380 N N . LEU A 1 179 ? -0.199 4.871 13.101 1.00 74.25 179 LEU A N 1
ATOM 1381 C CA . LEU A 1 179 ? -1.449 4.849 13.898 1.00 74.25 179 LEU A CA 1
ATOM 1382 C C . LEU A 1 179 ? -1.684 6.154 14.679 1.00 74.25 179 LEU A C 1
ATOM 1384 O O . LEU A 1 179 ? -2.826 6.578 14.830 1.00 74.25 179 LEU A O 1
ATOM 1388 N N . GLU A 1 180 ? -0.608 6.789 15.144 1.00 76.31 180 GLU A N 1
ATOM 1389 C CA . GLU A 1 180 ? -0.641 8.071 15.847 1.00 76.31 180 GLU A CA 1
ATOM 1390 C C . GLU A 1 180 ? -1.093 9.249 14.982 1.00 76.31 180 GLU A C 1
ATOM 1392 O O . GLU A 1 180 ? -1.716 10.170 15.500 1.00 76.31 180 GLU A O 1
ATOM 1397 N N . LEU A 1 181 ? -0.836 9.226 13.674 1.00 67.06 181 LEU A N 1
ATOM 1398 C CA . LEU A 1 181 ? -1.346 10.256 12.771 1.00 67.06 181 LEU A CA 1
ATOM 1399 C C . LEU A 1 181 ? -2.818 10.025 12.430 1.00 67.06 181 LEU A C 1
ATOM 1401 O O . LEU A 1 181 ? -3.573 10.982 12.276 1.00 67.06 181 LEU A O 1
ATOM 1405 N N . ARG A 1 182 ? -3.238 8.757 12.337 1.00 70.56 182 ARG A N 1
ATOM 1406 C CA . ARG A 1 182 ? -4.633 8.402 12.037 1.00 70.56 182 ARG A CA 1
ATOM 1407 C C . ARG A 1 182 ? -5.562 8.630 13.222 1.00 70.56 182 ARG A C 1
ATOM 1409 O O . ARG A 1 182 ? -6.691 9.083 13.060 1.00 70.56 182 ARG A O 1
ATOM 1416 N N . PHE A 1 183 ? -5.070 8.294 14.407 1.00 86.31 183 PHE A N 1
ATOM 1417 C CA . PHE A 1 183 ? -5.799 8.346 15.662 1.00 86.31 183 PHE A CA 1
ATOM 1418 C C . PHE A 1 183 ? -4.894 8.960 16.737 1.00 86.31 183 PHE A C 1
ATOM 1420 O O . PHE A 1 183 ? -4.341 8.219 17.547 1.00 86.31 183 PHE A O 1
ATOM 1427 N N . PRO A 1 184 ? -4.712 10.292 16.760 1.00 84.56 184 PRO A N 1
ATOM 1428 C CA . PRO A 1 184 ? -3.851 10.944 17.741 1.00 84.56 184 PRO A CA 1
ATOM 1429 C C . PRO A 1 184 ? -4.287 10.661 19.178 1.00 84.56 184 PRO A C 1
ATOM 1431 O O . PRO A 1 184 ? -5.476 10.518 19.470 1.00 84.56 184 PRO A O 1
ATOM 1434 N N . LYS A 1 185 ? -3.339 10.645 20.122 1.00 90.44 185 LYS A N 1
ATOM 1435 C CA . LYS A 1 185 ? -3.676 10.508 21.545 1.00 90.44 185 LYS A CA 1
ATOM 1436 C C . LYS A 1 185 ? -4.607 11.643 21.963 1.00 90.44 185 LYS A C 1
ATOM 1438 O O . LYS A 1 185 ? -4.375 12.808 21.651 1.00 90.44 185 LYS A O 1
ATOM 1443 N N . GLY A 1 186 ? -5.655 11.292 22.696 1.00 88.94 186 GLY A N 1
ATOM 1444 C CA . GLY A 1 186 ? -6.709 12.219 23.092 1.00 88.94 186 GLY A CA 1
ATOM 1445 C C . GLY A 1 186 ? -7.832 12.382 22.066 1.00 88.94 186 GLY A C 1
ATOM 1446 O O . GLY A 1 186 ? -8.863 12.933 22.440 1.00 88.94 186 GLY A O 1
ATOM 1447 N N . ALA A 1 187 ? -7.681 11.887 20.832 1.00 88.50 187 ALA A N 1
ATOM 1448 C CA . ALA A 1 187 ? -8.747 11.937 19.837 1.00 88.50 187 ALA A CA 1
ATOM 1449 C C . ALA A 1 187 ? -9.927 11.038 20.227 1.00 88.50 187 ALA A C 1
ATOM 1451 O O . ALA A 1 187 ? -9.745 9.944 20.782 1.00 88.50 187 ALA A O 1
ATOM 1452 N N . LYS A 1 188 ? -11.137 11.500 19.909 1.00 93.81 188 LYS A N 1
ATOM 1453 C CA . LYS A 1 188 ? -12.380 10.744 20.075 1.00 93.81 188 LYS A CA 1
ATOM 1454 C C . LYS A 1 188 ? -12.650 9.864 18.861 1.00 93.81 188 LYS A C 1
ATOM 1456 O O . LYS A 1 188 ? -12.663 10.331 17.722 1.00 93.81 188 LYS A O 1
ATOM 1461 N N . VAL A 1 189 ? -12.911 8.588 19.117 1.00 95.06 189 VAL A N 1
ATOM 1462 C CA . VAL A 1 189 ? -13.202 7.580 18.091 1.00 95.06 189 VAL A CA 1
ATOM 1463 C C . VAL A 1 189 ? -14.412 6.743 18.489 1.00 95.06 189 VAL A C 1
ATOM 1465 O O . VAL A 1 189 ? -14.672 6.550 19.679 1.00 95.06 189 VAL A O 1
ATOM 1468 N N . LYS A 1 190 ? -15.122 6.205 17.500 1.00 95.38 190 LYS A N 1
ATOM 1469 C CA . LYS A 1 190 ? -16.217 5.248 17.683 1.00 95.38 190 LYS A CA 1
ATOM 1470 C C . LYS A 1 190 ? -15.899 3.922 16.986 1.00 95.38 190 LYS A C 1
ATOM 1472 O O . LYS A 1 190 ? -15.447 3.924 15.838 1.00 95.38 190 LYS A O 1
ATOM 1477 N N . PRO A 1 191 ? -16.123 2.774 17.640 1.00 95.62 191 PRO A N 1
ATOM 1478 C CA . PRO A 1 191 ? -15.987 1.489 16.985 1.00 95.62 191 PRO A CA 1
ATOM 1479 C C . PRO A 1 191 ? -17.133 1.195 16.024 1.00 95.62 191 PRO A C 1
ATOM 1481 O O . PRO A 1 191 ? -18.281 1.575 16.268 1.00 95.62 191 PRO A O 1
ATOM 1484 N N . ARG A 1 192 ? -16.832 0.432 14.975 1.00 92.50 192 ARG A N 1
ATOM 1485 C CA . ARG A 1 192 ? -17.810 -0.108 14.035 1.00 92.50 192 ARG A CA 1
ATOM 1486 C C . ARG A 1 192 ? -17.446 -1.532 13.629 1.00 92.50 192 ARG A C 1
ATOM 1488 O O . ARG A 1 192 ? -16.274 -1.888 13.506 1.00 92.50 192 ARG A O 1
ATOM 1495 N N . GLY A 1 193 ? -18.476 -2.343 13.383 1.00 91.19 193 GLY A N 1
ATOM 1496 C CA . GLY A 1 193 ? -18.318 -3.702 12.866 1.00 91.19 193 GLY A CA 1
ATOM 1497 C C . GLY A 1 193 ? -17.667 -4.667 13.860 1.00 91.19 193 GLY A C 1
ATOM 1498 O O . GLY A 1 193 ? -17.127 -5.691 13.451 1.00 91.19 193 GLY A O 1
ATOM 1499 N N . LEU A 1 194 ? -17.689 -4.351 15.159 1.00 92.12 194 LEU A N 1
ATOM 1500 C CA . LEU A 1 194 ? -17.247 -5.275 16.197 1.00 92.12 194 LEU A CA 1
ATOM 1501 C C . LEU A 1 194 ? -18.292 -6.368 16.424 1.00 92.12 194 LEU A C 1
ATOM 1503 O O . LEU A 1 194 ? -19.494 -6.103 16.402 1.00 92.12 194 LEU A O 1
ATOM 1507 N N . SER A 1 195 ? -17.819 -7.576 16.733 1.00 92.50 195 SER A N 1
ATOM 1508 C CA . SER A 1 195 ? -18.666 -8.685 17.189 1.00 92.50 195 SER A CA 1
ATOM 1509 C C . SER A 1 195 ? -19.368 -8.372 18.513 1.00 92.50 195 SER A C 1
ATOM 1511 O O . SER A 1 195 ? -20.506 -8.779 18.726 1.00 92.50 195 SER A O 1
ATOM 1513 N N . ARG A 1 196 ? -18.703 -7.612 19.389 1.00 93.81 196 ARG A N 1
ATOM 1514 C CA . ARG A 1 196 ? -19.263 -7.101 20.641 1.00 93.81 196 ARG A CA 1
ATOM 1515 C C . ARG A 1 196 ? -20.121 -5.867 20.357 1.00 93.81 196 ARG A C 1
ATOM 1517 O O . ARG A 1 196 ? -19.609 -4.747 20.337 1.00 93.81 196 ARG A O 1
ATOM 1524 N N . GLN A 1 197 ? -21.401 -6.092 20.057 1.00 94.44 197 GLN A N 1
ATOM 1525 C CA . GLN A 1 197 ? -22.286 -5.062 19.506 1.00 94.44 197 GLN A CA 1
ATOM 1526 C C . GLN A 1 197 ? -22.479 -3.856 20.425 1.00 94.44 197 GLN A C 1
ATOM 1528 O O . GLN A 1 197 ? -22.612 -2.745 19.922 1.00 94.44 197 GLN A O 1
ATOM 1533 N N . GLU A 1 198 ? -22.419 -4.044 21.742 1.00 95.31 198 GLU A N 1
ATOM 1534 C CA . GLU A 1 198 ? -22.596 -2.969 22.719 1.00 95.31 198 GLU A CA 1
ATOM 1535 C C . GLU A 1 198 ? -21.486 -1.903 22.698 1.00 95.31 198 GLU A C 1
ATOM 1537 O O . GLU A 1 198 ? -21.659 -0.843 23.289 1.00 95.31 198 GLU A O 1
ATOM 1542 N N . LEU A 1 199 ? -20.361 -2.162 22.020 1.00 94.69 199 LEU A N 1
ATOM 1543 C CA . LEU A 1 199 ? -19.283 -1.187 21.822 1.00 94.69 199 LEU A CA 1
ATOM 1544 C C . LEU A 1 199 ? -19.409 -0.404 20.511 1.00 94.69 199 LEU A C 1
ATOM 1546 O O . LEU A 1 199 ? -18.755 0.629 20.360 1.00 94.69 199 LEU A O 1
ATOM 1550 N N . ASN A 1 200 ? -20.200 -0.884 19.547 1.00 95.62 200 ASN A N 1
ATOM 1551 C CA . ASN A 1 200 ? -20.346 -0.190 18.271 1.00 95.62 200 ASN A CA 1
ATOM 1552 C C . ASN A 1 200 ? -21.073 1.144 18.491 1.00 95.62 200 ASN A C 1
ATOM 1554 O O . ASN A 1 200 ? -22.147 1.186 19.086 1.00 95.62 200 ASN A O 1
ATOM 1558 N N . GLY A 1 201 ? -20.479 2.235 18.007 1.00 93.75 201 GLY A N 1
ATOM 1559 C CA . GLY A 1 201 ? -20.995 3.594 18.191 1.00 93.75 201 GLY A CA 1
ATOM 1560 C C . GLY A 1 201 ? -20.683 4.236 19.548 1.00 93.75 201 GLY A C 1
ATOM 1561 O O . GLY A 1 201 ? -20.932 5.429 19.707 1.00 93.75 201 GLY A O 1
ATOM 1562 N N . VAL A 1 202 ? -20.110 3.507 20.514 1.00 97.00 202 VAL A N 1
ATOM 1563 C CA . VAL A 1 202 ? -19.695 4.094 21.798 1.00 97.00 202 VAL A CA 1
ATOM 1564 C C . VAL A 1 202 ? -18.427 4.915 21.588 1.00 97.00 202 VAL A C 1
ATOM 1566 O O . VAL A 1 202 ? -17.433 4.407 21.078 1.00 97.00 202 VAL A O 1
ATOM 1569 N N . VAL A 1 203 ? -18.439 6.182 21.998 1.00 97.12 203 VAL A N 1
ATOM 1570 C CA . VAL A 1 203 ? -17.278 7.067 21.851 1.00 97.12 203 VAL A CA 1
ATOM 1571 C C . VAL A 1 203 ? -16.253 6.776 22.945 1.00 97.12 203 VAL A C 1
ATOM 1573 O O . VAL A 1 203 ? -16.579 6.747 24.133 1.00 97.12 203 VAL A O 1
ATOM 1576 N N . GLY A 1 204 ? -15.002 6.584 22.542 1.00 96.94 204 GLY A N 1
ATOM 1577 C CA . GLY A 1 204 ? -13.857 6.438 23.433 1.00 96.94 204 GLY A CA 1
ATOM 1578 C C . GLY A 1 204 ? -12.716 7.374 23.048 1.00 96.94 204 GLY A C 1
ATOM 1579 O O . GLY A 1 204 ? -12.740 8.008 21.994 1.00 96.94 204 GLY A O 1
ATOM 1580 N N . VAL A 1 205 ? -11.712 7.462 23.919 1.00 96.56 205 VAL A N 1
ATOM 1581 C CA . VAL A 1 205 ? -10.546 8.338 23.743 1.00 96.56 205 VAL A CA 1
ATOM 1582 C C . VAL A 1 205 ? -9.291 7.511 23.503 1.00 96.56 205 VAL A C 1
ATOM 1584 O O . VAL A 1 205 ? -8.992 6.587 24.259 1.00 96.56 205 VAL A O 1
ATOM 1587 N N . VAL A 1 206 ? -8.524 7.853 22.473 1.00 95.62 206 VAL A N 1
ATOM 1588 C CA . VAL A 1 206 ? -7.264 7.169 22.163 1.00 95.62 206 VAL A CA 1
ATOM 1589 C C . VAL A 1 206 ? -6.219 7.456 23.243 1.00 95.62 206 VAL A C 1
ATOM 1591 O O . VAL A 1 206 ? -5.949 8.611 23.571 1.00 95.62 206 VAL A O 1
ATOM 1594 N N . THR A 1 207 ? -5.599 6.409 23.789 1.00 95.81 207 THR A N 1
ATOM 1595 C CA . THR A 1 207 ? -4.621 6.524 24.888 1.00 95.81 207 THR A CA 1
ATOM 1596 C C . THR A 1 207 ? -3.254 5.930 24.558 1.00 95.81 207 THR A C 1
ATOM 1598 O O . THR A 1 207 ? -2.229 6.504 24.937 1.00 95.81 207 THR A O 1
ATOM 1601 N N . ARG A 1 208 ? -3.204 4.795 23.853 1.00 94.62 208 ARG A N 1
ATOM 1602 C CA . ARG A 1 208 ? -1.952 4.088 23.534 1.00 94.62 208 ARG A CA 1
ATOM 1603 C C . ARG A 1 208 ? -2.027 3.354 22.200 1.00 94.62 208 ARG A C 1
ATOM 1605 O O . ARG A 1 208 ? -3.112 3.149 21.669 1.00 94.62 208 ARG A O 1
ATOM 1612 N N . TYR A 1 209 ? -0.879 2.899 21.710 1.00 90.94 209 TYR A N 1
ATOM 1613 C CA . TYR A 1 209 ? -0.767 2.126 20.474 1.00 90.94 209 TYR A CA 1
ATOM 1614 C C . TYR A 1 209 ? -0.078 0.794 20.751 1.00 90.94 209 TYR A C 1
ATOM 1616 O O . TYR A 1 209 ? 0.863 0.727 21.540 1.00 90.94 209 TYR A O 1
ATOM 1624 N N . GLU A 1 210 ? -0.548 -0.259 20.093 1.00 87.75 210 GLU A N 1
ATOM 1625 C CA . GLU A 1 210 ? 0.112 -1.560 20.026 1.00 87.75 210 GLU A CA 1
ATOM 1626 C C . GLU A 1 210 ? 0.572 -1.759 18.579 1.00 87.75 210 GLU A C 1
ATOM 1628 O O . GLU A 1 210 ? -0.061 -2.483 17.807 1.00 87.75 210 GLU A O 1
ATOM 1633 N N . THR A 1 211 ? 1.639 -1.046 18.199 1.00 77.75 211 THR A N 1
ATOM 1634 C CA . THR A 1 211 ? 2.122 -0.937 16.811 1.00 77.75 211 THR A CA 1
ATOM 1635 C C . THR A 1 211 ? 2.427 -2.299 16.198 1.00 77.75 211 THR A C 1
ATOM 1637 O O . THR A 1 211 ? 1.969 -2.579 15.098 1.00 77.75 211 THR A O 1
ATOM 1640 N N . GLU A 1 212 ? 3.075 -3.194 16.950 1.00 74.31 212 GLU A N 1
ATOM 1641 C CA . GLU A 1 212 ? 3.380 -4.571 16.517 1.00 74.31 212 GLU A CA 1
ATOM 1642 C C . GLU A 1 212 ? 2.133 -5.384 16.137 1.00 74.31 212 GLU A C 1
ATOM 1644 O O . GLU A 1 212 ? 2.218 -6.355 15.392 1.00 74.31 212 GLU A O 1
ATOM 1649 N N . LYS A 1 213 ? 0.960 -5.001 16.655 1.00 77.50 213 LYS A N 1
ATOM 1650 C CA . LYS A 1 213 ? -0.316 -5.684 16.411 1.00 77.50 213 LYS A CA 1
ATOM 1651 C C . LYS A 1 213 ? -1.271 -4.867 15.540 1.00 77.50 213 LYS A C 1
ATOM 1653 O O . LYS A 1 213 ? -2.385 -5.329 15.296 1.00 77.50 213 LYS A O 1
ATOM 1658 N N . GLY A 1 214 ? -0.887 -3.655 15.127 1.00 78.25 214 GLY A N 1
ATOM 1659 C CA . GLY A 1 214 ? -1.753 -2.739 14.381 1.00 78.25 214 GLY A CA 1
ATOM 1660 C C . GLY A 1 214 ? -3.025 -2.336 15.143 1.00 78.25 214 GLY A C 1
ATOM 1661 O O . GLY A 1 214 ? -4.098 -2.214 14.544 1.00 78.25 214 GLY A O 1
ATOM 1662 N N . ARG A 1 215 ? -2.951 -2.195 16.478 1.00 91.25 215 ARG A N 1
ATOM 1663 C CA . ARG A 1 215 ? -4.121 -1.889 17.326 1.00 91.25 215 ARG A CA 1
ATOM 1664 C C . ARG A 1 215 ? -3.987 -0.561 18.058 1.00 91.25 215 ARG A C 1
ATOM 1666 O O . ARG A 1 215 ? -2.898 -0.142 18.447 1.00 91.25 215 ARG A O 1
ATOM 1673 N N . VAL A 1 216 ? -5.134 0.064 18.293 1.00 93.38 216 VAL A N 1
ATOM 1674 C CA . VAL A 1 216 ? -5.276 1.326 19.019 1.00 93.38 216 VAL A CA 1
ATOM 1675 C C . VAL A 1 216 ? -5.937 1.042 20.365 1.00 93.38 216 VAL A C 1
ATOM 1677 O O . VAL A 1 216 ? -7.008 0.436 20.434 1.00 93.38 216 VAL A O 1
ATOM 1680 N N . GLY A 1 217 ? -5.282 1.463 21.442 1.00 96.62 217 GLY A N 1
ATOM 1681 C CA . GLY A 1 217 ? -5.805 1.410 22.801 1.00 96.62 217 GLY A CA 1
ATOM 1682 C C . GLY A 1 217 ? -6.711 2.604 23.077 1.00 96.62 217 GLY A C 1
ATOM 1683 O O . GLY A 1 217 ? -6.262 3.750 23.035 1.00 96.62 217 GLY A O 1
ATOM 1684 N N . ILE A 1 218 ? -7.974 2.328 23.380 1.00 97.69 218 ILE A N 1
ATOM 1685 C CA . ILE A 1 218 ? -9.044 3.311 23.537 1.00 97.69 218 ILE A CA 1
ATOM 1686 C C . ILE A 1 218 ? -9.655 3.172 24.924 1.00 97.69 218 ILE A C 1
ATOM 1688 O O . ILE A 1 218 ? -10.089 2.089 25.319 1.00 97.69 218 ILE A O 1
ATOM 1692 N N . GLN A 1 219 ? -9.690 4.277 25.657 1.00 98.12 219 GLN A N 1
ATOM 1693 C CA . GLN A 1 219 ? -10.385 4.385 26.927 1.00 98.12 219 GLN A CA 1
ATOM 1694 C C . GLN A 1 219 ? -11.855 4.711 26.663 1.00 98.12 219 GLN A C 1
ATOM 1696 O O . GLN A 1 219 ? -12.190 5.825 26.256 1.00 98.12 219 GLN A O 1
ATOM 1701 N N . PHE A 1 220 ? -12.724 3.739 26.906 1.00 97.56 220 PHE A N 1
ATOM 1702 C CA . PHE A 1 220 ? -14.170 3.924 26.884 1.00 97.56 220 PHE A CA 1
ATOM 1703 C C . PHE A 1 220 ? -14.688 4.342 28.269 1.00 97.56 220 PHE A C 1
ATOM 1705 O O . PHE A 1 220 ? -14.009 4.098 29.279 1.00 97.56 220 PHE A O 1
ATOM 1712 N N . PRO A 1 221 ? -15.879 4.965 28.340 1.00 96.12 221 PRO A N 1
ATOM 1713 C CA . PRO A 1 221 ? -16.570 5.181 29.606 1.00 96.12 221 PRO A CA 1
ATOM 1714 C C . PRO A 1 221 ? -16.897 3.849 30.299 1.00 96.12 221 PRO A C 1
ATOM 1716 O O . PRO A 1 221 ? -16.874 2.774 29.687 1.00 96.12 221 PRO A O 1
ATOM 1719 N N . GLU A 1 222 ? -17.204 3.912 31.594 1.00 94.19 222 GLU A N 1
ATOM 1720 C CA . GLU A 1 222 ? -17.708 2.747 32.322 1.00 94.19 222 GLU A CA 1
ATOM 1721 C C . GLU A 1 222 ? -18.972 2.185 31.642 1.00 94.19 222 GLU A C 1
ATOM 1723 O O . GLU A 1 222 ? -19.792 2.959 31.140 1.00 94.19 222 GLU A O 1
ATOM 1728 N N . PRO A 1 223 ? -19.140 0.850 31.591 1.00 95.19 223 PRO A N 1
ATOM 1729 C CA . PRO A 1 223 ? -18.348 -0.182 32.276 1.00 95.19 223 PRO A CA 1
ATOM 1730 C C . PRO A 1 223 ? -17.179 -0.758 31.446 1.00 95.19 223 PRO A C 1
ATOM 1732 O O . PRO A 1 223 ? -16.605 -1.777 31.822 1.00 95.19 223 PRO A O 1
ATOM 1735 N N . PHE A 1 224 ? -16.845 -0.178 30.289 1.00 95.69 224 PHE A N 1
ATOM 1736 C CA . PHE A 1 224 ? -16.015 -0.856 29.283 1.00 95.69 224 PHE A CA 1
ATOM 1737 C C . PHE A 1 224 ? -14.502 -0.738 29.505 1.00 95.69 224 PHE A C 1
ATOM 1739 O O . PHE A 1 224 ? -13.770 -1.680 29.197 1.00 95.69 224 PHE A O 1
ATOM 1746 N N . GLY A 1 225 ? -14.028 0.389 30.043 1.00 96.81 225 GLY A N 1
ATOM 1747 C CA . GLY A 1 225 ? -12.613 0.591 30.358 1.00 96.81 225 GLY A CA 1
ATOM 1748 C C . GLY A 1 225 ? -11.695 0.712 29.130 1.00 96.81 225 GLY A C 1
ATOM 1749 O O . GLY A 1 225 ? -12.114 1.126 28.049 1.00 96.81 225 GLY A O 1
ATOM 1750 N N . LEU A 1 226 ? -10.411 0.382 29.309 1.00 97.44 226 LEU A N 1
ATOM 1751 C CA . LEU A 1 226 ? -9.397 0.436 28.252 1.00 97.44 226 LEU A CA 1
ATOM 1752 C C . LEU A 1 226 ? -9.446 -0.826 27.382 1.00 97.44 226 LEU A C 1
ATOM 1754 O O . LEU A 1 226 ? -9.152 -1.922 27.858 1.00 97.44 226 LEU A O 1
ATOM 1758 N N . LEU A 1 227 ? -9.735 -0.667 26.090 1.00 97.38 227 LEU A N 1
ATOM 1759 C CA . LEU A 1 227 ? -9.780 -1.762 25.119 1.00 97.38 227 LEU A CA 1
ATOM 1760 C C . LEU A 1 227 ? -8.846 -1.501 23.939 1.00 97.38 227 LEU A C 1
ATOM 1762 O O . LEU A 1 227 ? -8.641 -0.366 23.527 1.00 97.38 227 LEU A O 1
ATOM 1766 N N . SER A 1 228 ? -8.289 -2.570 23.375 1.00 96.31 228 SER A N 1
ATOM 1767 C CA . SER A 1 228 ? -7.394 -2.513 22.216 1.00 96.31 228 SER A CA 1
ATOM 1768 C C . SER A 1 228 ? -8.135 -2.978 20.967 1.00 96.31 228 SER A C 1
ATOM 1770 O O . SER A 1 228 ? -8.525 -4.146 20.881 1.00 96.31 228 SER A O 1
ATOM 1772 N N . LEU A 1 229 ? -8.357 -2.095 19.995 1.00 94.50 229 LEU A N 1
ATOM 1773 C CA . LEU A 1 229 ? -9.168 -2.364 18.801 1.00 94.50 229 LEU A CA 1
ATOM 1774 C C . LEU A 1 229 ? -8.336 -2.247 17.519 1.00 94.50 229 LEU A C 1
ATOM 1776 O O . LEU A 1 229 ? -7.352 -1.514 17.472 1.00 94.50 229 LEU A O 1
ATOM 1780 N N . LYS A 1 230 ? -8.716 -2.994 16.475 1.00 90.31 230 LYS A N 1
ATOM 1781 C CA . LYS A 1 230 ? -8.074 -2.883 15.157 1.00 90.31 230 LYS A CA 1
ATOM 1782 C C . LYS A 1 230 ? -8.388 -1.515 14.554 1.00 90.31 230 LYS A C 1
ATOM 1784 O O . LYS A 1 230 ? -9.542 -1.098 14.601 1.00 90.31 230 LYS A O 1
ATOM 1789 N N . ALA A 1 231 ? -7.398 -0.880 13.930 1.00 85.12 231 ALA A N 1
ATOM 1790 C CA . ALA A 1 231 ? -7.547 0.434 13.298 1.00 85.12 231 ALA A CA 1
ATOM 1791 C C . ALA A 1 231 ? -8.740 0.506 12.323 1.00 85.12 231 ALA A C 1
ATOM 1793 O O . ALA A 1 231 ? -9.526 1.445 12.378 1.00 85.12 231 ALA A O 1
ATOM 1794 N N . ARG A 1 232 ? -8.939 -0.532 11.499 1.00 83.44 232 ARG A N 1
ATOM 1795 C CA . ARG A 1 232 ? -10.058 -0.623 10.540 1.00 83.44 232 ARG A CA 1
ATOM 1796 C C . ARG A 1 232 ? -11.456 -0.665 11.161 1.00 83.44 232 ARG A C 1
ATOM 1798 O O . ARG A 1 232 ? -12.443 -0.484 10.461 1.00 83.44 232 ARG A O 1
ATOM 1805 N N . SER A 1 233 ? -11.552 -0.953 12.455 1.00 91.12 233 SER A N 1
ATOM 1806 C CA . SER A 1 233 ? -12.819 -0.993 13.187 1.00 91.12 233 SER A CA 1
ATOM 1807 C C . SER A 1 233 ? -13.130 0.337 13.868 1.00 91.12 233 SER A C 1
ATOM 1809 O O . SER A 1 233 ? -14.016 0.367 14.716 1.00 91.12 233 SER A O 1
ATOM 1811 N N . LEU A 1 234 ? -12.391 1.407 13.562 1.00 90.44 234 LEU A N 1
ATOM 1812 C CA . LEU A 1 234 ? -12.506 2.706 14.214 1.00 90.44 234 LEU A CA 1
ATOM 1813 C C . LEU A 1 234 ? -12.834 3.793 13.202 1.00 90.44 234 LEU A C 1
ATOM 1815 O O . LEU A 1 234 ? -12.194 3.910 12.158 1.00 90.44 234 LEU A O 1
ATOM 1819 N N . GLU A 1 235 ? -13.797 4.627 13.564 1.00 89.31 235 GLU A N 1
ATOM 1820 C CA . GLU A 1 235 ? -14.120 5.857 12.858 1.00 89.31 235 GLU A CA 1
ATOM 1821 C C . GLU A 1 235 ? -13.819 7.045 13.785 1.00 89.31 235 GLU A C 1
ATOM 1823 O O . GLU A 1 235 ? -14.155 6.994 14.973 1.00 89.31 235 GLU A O 1
ATOM 1828 N N . PRO A 1 236 ? -13.187 8.117 13.287 1.00 87.69 236 PRO A N 1
ATOM 1829 C CA . PRO A 1 236 ? -13.063 9.355 14.045 1.00 87.69 236 PRO A CA 1
ATOM 1830 C C . PRO A 1 236 ? -14.441 9.955 14.354 1.00 87.69 236 PRO A C 1
ATOM 1832 O O . PRO A 1 236 ? -15.331 9.948 13.502 1.00 87.69 236 PRO A O 1
ATOM 1835 N N . GLU A 1 237 ? -14.617 10.476 15.568 1.00 88.19 237 GLU A N 1
ATOM 1836 C CA . GLU A 1 237 ? -15.866 11.132 15.986 1.00 88.19 237 GLU A CA 1
ATOM 1837 C C . GLU A 1 237 ? -15.795 12.661 15.880 1.00 88.19 237 GLU A C 1
ATOM 1839 O O . GLU A 1 237 ? -16.820 13.329 15.772 1.00 88.19 237 GLU A O 1
ATOM 1844 N N . GLU A 1 238 ? -14.587 13.217 15.867 1.00 80.31 238 GLU A N 1
ATOM 1845 C CA . GLU A 1 238 ? -14.329 14.646 15.704 1.00 80.31 238 GLU A CA 1
ATOM 1846 C C . GLU A 1 238 ? -13.439 14.891 14.480 1.00 80.31 238 GLU A C 1
ATOM 1848 O O . GLU A 1 238 ? -12.602 14.062 14.115 1.00 80.31 238 GLU A O 1
ATOM 1853 N N . THR A 1 239 ? -13.643 16.029 13.819 1.00 74.50 239 THR A N 1
ATOM 1854 C CA . THR A 1 239 ? -12.783 16.477 12.718 1.00 74.50 239 THR A CA 1
ATOM 1855 C C . THR A 1 239 ? -11.399 16.869 13.241 1.00 74.50 239 THR A C 1
ATOM 1857 O O . THR A 1 239 ? -11.231 17.188 14.421 1.00 74.50 239 THR A O 1
ATOM 1860 N N . TYR A 1 240 ? -10.395 16.928 12.358 1.00 61.34 240 TYR A N 1
ATOM 1861 C CA . TYR A 1 240 ? -9.056 17.389 12.746 1.00 61.34 240 TYR A CA 1
ATOM 1862 C C . TYR A 1 240 ? -9.077 18.811 13.320 1.00 61.34 240 TYR A C 1
ATOM 1864 O O . TYR A 1 240 ? -8.391 19.095 14.296 1.00 61.34 240 TYR A O 1
ATOM 1872 N N . ALA A 1 241 ? -9.889 19.704 12.744 1.00 67.19 241 ALA A N 1
ATOM 1873 C CA . ALA A 1 241 ? -10.025 21.079 13.214 1.00 67.19 241 ALA A CA 1
ATOM 1874 C C . ALA A 1 241 ? -10.632 21.152 14.625 1.00 67.19 241 ALA A C 1
ATOM 1876 O O . ALA A 1 241 ? -10.159 21.923 15.459 1.00 67.19 241 ALA A O 1
ATOM 1877 N N . GLU A 1 242 ? -11.647 20.331 14.912 1.00 74.38 242 GLU A N 1
ATOM 1878 C CA . GLU A 1 242 ? -12.250 20.228 16.246 1.00 74.38 242 GLU A CA 1
ATOM 1879 C C . GLU A 1 242 ? -11.262 19.648 17.262 1.00 74.38 242 GLU A C 1
ATOM 1881 O O . GLU A 1 242 ? -11.090 20.220 18.339 1.00 74.38 242 GLU A O 1
ATOM 1886 N N . TRP A 1 243 ? -10.556 18.573 16.900 1.00 75.25 243 TRP A N 1
ATOM 1887 C CA . TRP A 1 243 ? -9.503 17.998 17.734 1.00 75.25 243 TRP A CA 1
ATOM 1888 C C . TRP A 1 243 ? -8.392 19.014 18.019 1.00 75.25 243 TRP A C 1
ATOM 1890 O O . TRP A 1 243 ? -8.042 19.241 19.176 1.00 75.25 243 TRP A O 1
ATOM 1900 N N . ASN A 1 244 ? -7.873 19.680 16.985 1.00 69.19 244 ASN A N 1
ATOM 1901 C CA . ASN A 1 244 ? -6.782 20.639 17.120 1.00 69.19 244 ASN A CA 1
ATOM 1902 C C . ASN A 1 244 ? -7.201 21.827 17.997 1.00 69.19 244 ASN A C 1
ATOM 1904 O O . ASN A 1 244 ? -6.459 22.215 18.894 1.00 69.19 244 ASN A O 1
ATOM 1908 N N . ARG A 1 245 ? -8.430 22.339 17.836 1.00 73.69 245 ARG A N 1
ATOM 1909 C CA . ARG A 1 245 ? -8.996 23.373 18.719 1.00 73.69 245 ARG A CA 1
ATOM 1910 C C . ARG A 1 245 ? -9.095 22.897 20.174 1.00 73.69 245 ARG A C 1
ATOM 1912 O O . ARG A 1 245 ? -8.735 23.632 21.098 1.00 73.69 245 ARG A O 1
ATOM 1919 N N . ASN A 1 246 ? -9.544 21.661 20.397 1.00 70.38 246 ASN A N 1
ATOM 1920 C CA . ASN A 1 246 ? -9.627 21.054 21.731 1.00 70.38 246 ASN A CA 1
ATOM 1921 C C . ASN A 1 246 ? -8.239 20.883 22.376 1.00 70.38 246 ASN A C 1
ATOM 1923 O O . ASN A 1 246 ? -8.081 21.083 23.581 1.00 70.38 246 ASN A O 1
ATOM 1927 N N . VAL A 1 247 ? -7.218 20.554 21.585 1.00 70.31 247 VAL A N 1
ATOM 1928 C CA . VAL A 1 247 ? -5.834 20.450 22.059 1.00 70.31 247 VAL A CA 1
ATOM 1929 C C . VAL A 1 247 ? -5.250 21.836 22.344 1.00 70.31 247 VAL A C 1
ATOM 1931 O O . VAL A 1 247 ? -4.765 22.064 23.449 1.00 70.31 247 VAL A O 1
ATOM 1934 N N . CYS A 1 248 ? -5.338 22.785 21.410 1.00 64.19 248 CYS A N 1
ATOM 1935 C CA . CYS A 1 248 ? -4.814 24.145 21.568 1.00 64.19 248 CYS A CA 1
ATOM 1936 C C . CYS A 1 248 ? -5.420 24.872 22.778 1.00 64.19 248 CYS A C 1
ATOM 1938 O O . CYS A 1 248 ? -4.679 25.445 23.581 1.00 64.19 248 CYS A O 1
ATOM 1940 N N . SER A 1 249 ? -6.740 24.766 22.973 1.00 67.69 249 SER A N 1
ATOM 1941 C CA . SER A 1 249 ? -7.431 25.349 24.132 1.00 67.69 249 SER A CA 1
ATOM 1942 C C . SER A 1 249 ? -6.952 24.772 25.468 1.00 67.69 249 SER A C 1
ATOM 1944 O O . SER A 1 249 ? -6.768 25.525 26.424 1.00 67.69 249 SER A O 1
ATOM 1946 N N . LYS A 1 250 ? -6.651 23.466 25.538 1.00 68.62 250 LYS A N 1
ATOM 1947 C CA . LYS A 1 250 ? -6.084 22.825 26.739 1.00 68.62 250 LYS A CA 1
ATOM 1948 C C . LYS A 1 250 ? -4.714 23.395 27.130 1.00 68.62 250 LYS A C 1
ATOM 1950 O O . LYS A 1 250 ? -4.371 23.388 28.310 1.00 68.62 250 LYS A O 1
ATOM 1955 N N . TYR A 1 251 ? -3.946 23.888 26.161 1.00 60.03 251 TYR A N 1
ATOM 1956 C CA . TYR A 1 251 ? -2.623 24.486 26.371 1.00 60.03 251 TYR A CA 1
ATOM 1957 C C . TYR A 1 251 ? -2.636 26.025 26.393 1.00 60.03 251 TYR A C 1
ATOM 1959 O O . TYR A 1 251 ? -1.574 26.639 26.437 1.00 60.03 251 TYR A O 1
ATOM 1967 N N . GLY A 1 252 ? -3.815 26.660 26.396 1.00 59.97 252 GLY A N 1
ATOM 1968 C CA . GLY A 1 252 ? -3.947 28.117 26.495 1.00 59.97 252 GLY A CA 1
ATOM 1969 C C . GLY A 1 252 ? -3.646 28.887 25.204 1.00 59.97 252 GLY A C 1
ATOM 1970 O O . GLY A 1 252 ? -3.571 30.114 25.237 1.00 59.97 252 GLY A O 1
ATOM 1971 N N . PHE A 1 253 ? -3.505 28.203 24.066 1.00 46.81 253 PHE A N 1
ATOM 1972 C CA . PHE A 1 253 ? -3.452 28.856 22.761 1.00 46.81 253 PHE A CA 1
ATOM 1973 C C . PHE A 1 253 ? -4.888 29.178 22.340 1.00 46.81 253 PHE A C 1
ATOM 1975 O O . PHE A 1 253 ? -5.646 28.28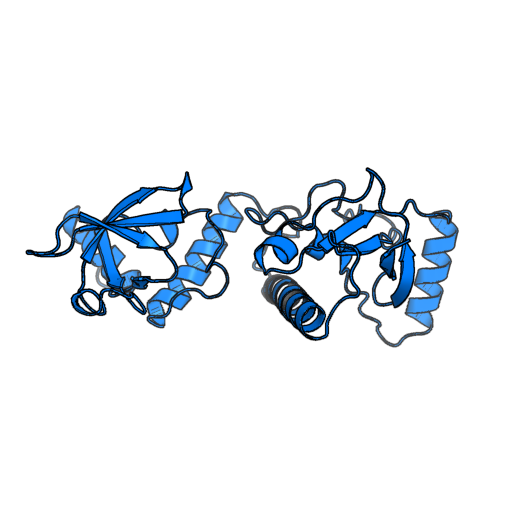3 21.969 1.00 46.81 253 PHE A O 1
ATOM 1982 N N . MET A 1 254 ? -5.294 30.444 22.468 1.00 53.25 254 MET A N 1
ATOM 1983 C CA . MET A 1 254 ? -6.584 30.894 21.942 1.00 53.25 254 MET A CA 1
ATOM 1984 C C . MET A 1 254 ? -6.510 30.982 20.417 1.00 53.25 254 MET A C 1
ATOM 1986 O O . MET A 1 254 ? -5.521 31.487 19.883 1.00 53.25 254 MET A O 1
ATOM 1990 N N . ASP A 1 255 ? -7.555 30.502 19.732 1.00 51.09 255 ASP A N 1
ATOM 1991 C CA . ASP A 1 255 ? -7.755 30.744 18.302 1.00 51.09 255 ASP A CA 1
ATOM 1992 C C . ASP A 1 255 ? -7.653 32.260 18.085 1.00 51.09 255 ASP A C 1
ATOM 1994 O O . ASP A 1 255 ? -8.446 33.027 18.637 1.00 51.09 255 ASP A O 1
ATOM 1998 N N . GLY A 1 256 ? -6.627 32.698 17.351 1.00 49.00 256 GLY A N 1
ATOM 1999 C CA . GLY A 1 256 ? -6.465 34.089 16.948 1.00 49.00 256 GLY A CA 1
ATOM 2000 C C . GLY A 1 256 ? -7.633 34.464 16.050 1.00 49.00 256 GLY A C 1
ATOM 2001 O O . GLY A 1 256 ? -7.575 34.252 14.842 1.00 49.00 256 GLY A O 1
ATOM 2002 N N . GLY A 1 257 ? -8.716 34.936 16.664 1.00 51.53 257 GLY A N 1
ATOM 2003 C CA . GLY A 1 257 ? -9.899 35.406 15.968 1.00 51.53 257 GLY A CA 1
ATOM 2004 C C . GLY A 1 257 ? -9.514 36.517 15.001 1.00 51.53 257 GLY A C 1
ATOM 2005 O O . GLY A 1 257 ? -8.890 37.500 15.402 1.00 51.53 257 GLY A O 1
ATOM 2006 N N . THR A 1 258 ? -9.864 36.312 13.734 1.00 41.25 258 THR A N 1
ATOM 2007 C CA . THR A 1 258 ? -10.062 37.378 12.744 1.00 41.25 258 THR A CA 1
ATOM 2008 C C . THR A 1 258 ? -11.045 38.418 13.250 1.00 41.25 258 THR A C 1
ATOM 2010 O O . THR A 1 258 ? -12.077 37.985 13.817 1.00 41.25 258 THR A O 1
#